Protein AF-D2YCB5-F1 (afdb_monomer)

Organism: NCBI:txid671074

pLDDT: mean 75.87, std 20.27, range [31.95, 98.38]

Solvent-accessible surface area (backbone atoms only — not comparable to full-atom values): 13776 Å² total; per-residue (Å²): 137,90,81,87,81,89,86,81,83,83,81,87,77,88,78,82,92,75,88,86,83,90,83,85,92,83,82,89,80,94,73,91,74,79,74,81,72,77,79,74,71,74,62,48,87,32,38,52,71,46,75,46,74,45,64,80,42,86,44,30,40,35,39,34,40,54,72,40,49,96,65,82,75,35,34,37,30,43,20,42,66,31,87,91,38,73,93,31,39,43,75,69,50,72,45,63,74,54,56,61,52,75,37,80,49,97,45,57,74,67,54,43,80,38,44,32,33,36,42,37,38,45,99,92,49,73,46,65,29,41,75,42,65,50,45,72,71,54,48,59,77,68,60,82,86,88,71,71,83,50,82,67,84,82,15,46,70,66,81,43,73,49,71,44,95,85,71,39,39,40,39,34,29,17,61,37,24,49,42,60,63,79,55,81,45,81,84,69,67,62,55,50,71,41,78,91,41,72,52,38,15,30,35,38,39,30,40,42,47,84,68,66,50,75,44,82,37,44,29,44,46,86,125

Structure (mmCIF, N/CA/C/O backbone):
data_AF-D2YCB5-F1
#
_entry.id   AF-D2YCB5-F1
#
loop_
_atom_site.group_PDB
_atom_site.id
_atom_site.type_symbol
_atom_site.label_atom_id
_atom_site.label_alt_id
_atom_site.label_comp_id
_atom_site.label_asym_id
_atom_site.label_entity_id
_atom_site.label_seq_id
_atom_site.pdbx_PDB_ins_code
_atom_site.Cartn_x
_atom_site.Cartn_y
_atom_site.Cartn_z
_atom_site.occupancy
_atom_site.B_iso_or_equiv
_atom_site.auth_seq_id
_atom_site.auth_comp_id
_atom_site.auth_asym_id
_atom_site.auth_atom_id
_atom_site.pdbx_PDB_model_num
ATOM 1 N N . MET A 1 1 ? -61.197 10.611 -0.307 1.00 41.62 1 MET A N 1
ATOM 2 C CA . MET A 1 1 ? -60.882 10.236 1.088 1.00 41.62 1 MET A CA 1
ATOM 3 C C . MET A 1 1 ? -59.655 11.029 1.501 1.00 41.62 1 MET A C 1
ATOM 5 O O . MET A 1 1 ? -58.574 10.752 1.001 1.00 41.62 1 MET A O 1
ATOM 9 N N . SER A 1 2 ? -59.849 12.093 2.280 1.00 33.88 2 SER A N 1
ATOM 10 C CA . SER A 1 2 ? -58.769 12.950 2.773 1.00 33.88 2 SER A CA 1
ATOM 11 C C . SER A 1 2 ? -58.104 12.305 3.990 1.00 33.88 2 SER A C 1
ATOM 13 O O . SER A 1 2 ? -58.778 11.717 4.835 1.00 33.88 2 SER A O 1
ATOM 15 N N . LYS A 1 3 ? -56.782 12.435 4.098 1.00 48.47 3 LYS A N 1
ATOM 16 C CA . LYS A 1 3 ? -56.070 12.311 5.370 1.00 48.47 3 LYS A CA 1
ATOM 17 C C . LYS A 1 3 ? -55.183 13.536 5.531 1.00 48.47 3 LYS A C 1
ATOM 19 O O . LYS A 1 3 ? -54.327 13.807 4.698 1.00 48.47 3 LYS A O 1
ATOM 24 N N . TRP A 1 4 ? -55.487 14.298 6.573 1.00 40.16 4 TRP A N 1
ATOM 25 C CA . TRP A 1 4 ? -54.697 15.408 7.084 1.00 40.16 4 TRP A CA 1
ATOM 26 C C . TRP A 1 4 ? -53.510 14.859 7.875 1.00 40.16 4 TRP A C 1
ATOM 28 O O . TRP A 1 4 ? -53.645 13.854 8.576 1.00 40.16 4 TRP A O 1
ATOM 38 N N . THR A 1 5 ? -52.367 15.535 7.827 1.00 53.25 5 THR A N 1
ATOM 39 C CA . THR A 1 5 ? -51.326 15.362 8.845 1.00 53.25 5 THR A CA 1
ATOM 40 C C . THR A 1 5 ? -50.715 16.727 9.137 1.00 53.25 5 THR A C 1
ATOM 42 O O . THR A 1 5 ? -50.269 17.423 8.228 1.00 53.25 5 THR A O 1
ATOM 45 N N . LEU A 1 6 ? -50.827 17.130 10.404 1.00 41.47 6 LEU A N 1
ATOM 46 C CA . LEU A 1 6 ? -50.383 18.407 10.955 1.00 41.47 6 LEU A CA 1
ATOM 47 C C . LEU A 1 6 ? -48.859 18.549 10.856 1.00 41.47 6 LEU A C 1
ATOM 49 O O . LEU A 1 6 ? -48.123 17.634 11.216 1.00 41.47 6 LEU A O 1
ATOM 53 N N . LEU A 1 7 ? -48.415 19.739 10.456 1.00 38.56 7 LEU A N 1
ATOM 54 C CA . LEU A 1 7 ? -47.037 20.203 10.569 1.00 38.56 7 LEU A CA 1
ATOM 55 C C . LEU A 1 7 ? -46.924 21.006 11.877 1.00 38.56 7 LEU A C 1
ATOM 57 O O . LEU A 1 7 ? -47.444 22.118 11.963 1.00 38.56 7 LEU A O 1
ATOM 61 N N . THR A 1 8 ? -46.298 20.450 12.914 1.00 44.69 8 THR 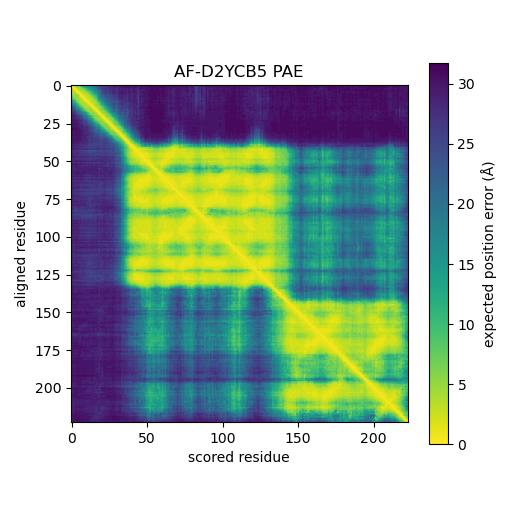A N 1
ATOM 62 C CA . THR A 1 8 ? -45.984 21.192 14.146 1.00 44.69 8 THR A CA 1
ATOM 63 C C . THR A 1 8 ? -44.564 21.739 14.087 1.00 44.69 8 THR A C 1
ATOM 65 O O . THR A 1 8 ? -43.593 20.988 14.028 1.00 44.69 8 THR A O 1
ATOM 68 N N . VAL A 1 9 ? -44.484 23.068 14.102 1.00 39.50 9 VAL A N 1
ATOM 69 C CA . VAL A 1 9 ? -43.284 23.902 14.220 1.00 39.50 9 VAL A CA 1
ATOM 70 C C . VAL A 1 9 ? -42.716 23.768 15.635 1.00 39.50 9 VAL A C 1
ATOM 72 O O . VAL A 1 9 ? -43.430 24.024 16.603 1.00 39.50 9 VAL A O 1
ATOM 75 N N . VAL A 1 10 ? -41.441 23.396 15.767 1.00 42.16 10 VAL A N 1
ATOM 76 C CA . VAL A 1 10 ? -40.732 23.447 17.055 1.00 42.16 10 VAL A CA 1
ATOM 77 C C . VAL A 1 10 ? -40.063 24.812 17.189 1.00 42.16 10 VAL A C 1
ATOM 79 O O . VAL A 1 10 ? -39.212 25.194 16.388 1.00 42.16 10 VAL A O 1
ATOM 82 N N . LEU A 1 11 ? -40.522 25.549 18.200 1.00 35.97 11 LEU A N 1
ATOM 83 C CA . LEU A 1 11 ? -40.041 26.855 18.631 1.00 35.97 11 LEU A CA 1
ATOM 84 C C . LEU A 1 11 ? -38.616 26.750 19.196 1.00 35.97 11 LEU A C 1
ATOM 86 O O . LEU A 1 11 ? -38.340 25.937 20.074 1.00 35.97 11 LEU A O 1
ATOM 90 N N . LEU A 1 12 ? -37.742 27.637 18.727 1.00 36.34 12 LEU A N 1
ATOM 91 C CA . LEU A 1 12 ? -36.403 27.873 19.255 1.00 36.34 12 LEU A CA 1
ATOM 92 C C . LEU A 1 12 ? -36.514 28.746 20.520 1.00 36.34 12 LEU A C 1
ATOM 94 O O . LEU A 1 12 ? -36.732 29.953 20.418 1.00 36.34 12 LEU A O 1
ATOM 98 N N . SER A 1 13 ? -36.397 28.156 21.712 1.00 40.81 13 SER A N 1
ATOM 99 C CA . SER A 1 13 ? -36.350 28.903 22.976 1.00 40.81 13 SER A CA 1
ATOM 100 C C . SER A 1 13 ? -34.908 29.063 23.462 1.00 40.81 13 SER A C 1
ATOM 102 O O . SER A 1 13 ? -34.302 28.111 23.954 1.00 40.81 13 SER A O 1
ATOM 104 N N . LEU A 1 14 ? -34.380 30.287 23.347 1.00 40.78 14 LEU A N 1
ATOM 105 C CA . LEU A 1 14 ? -33.222 30.752 24.110 1.00 40.78 14 LEU A CA 1
ATOM 106 C C . LEU A 1 14 ? -33.579 30.782 25.604 1.00 40.78 14 LEU A C 1
ATOM 108 O O . LEU A 1 14 ? -34.516 31.479 25.990 1.00 40.78 14 LEU A O 1
ATOM 112 N N . LEU A 1 15 ? -32.802 30.096 26.443 1.00 38.84 15 LEU A N 1
ATOM 113 C CA . LEU A 1 15 ? -32.796 30.328 27.888 1.00 38.84 15 LEU A CA 1
ATOM 114 C C . LEU A 1 15 ? -31.578 31.168 28.268 1.00 38.84 15 LEU A C 1
ATOM 116 O O . LEU A 1 15 ? -30.433 30.801 28.005 1.00 38.84 15 LEU A O 1
ATOM 120 N N . GLN A 1 16 ? -31.868 32.319 28.872 1.00 36.22 16 GLN A N 1
ATOM 121 C CA . GLN A 1 16 ? -30.899 33.174 29.538 1.00 36.22 16 GLN A CA 1
ATOM 122 C C . GLN A 1 16 ? -30.422 32.548 30.850 1.00 36.22 16 GLN A C 1
ATOM 124 O O . GLN A 1 16 ? -31.195 31.945 31.593 1.00 36.22 16 GLN A O 1
ATOM 129 N N . ILE A 1 17 ? -29.141 32.766 31.138 1.00 42.38 17 ILE A N 1
ATOM 130 C CA . ILE A 1 17 ? -28.494 32.505 32.421 1.00 42.38 17 ILE A CA 1
ATOM 131 C C . ILE A 1 17 ? -28.879 33.634 33.384 1.00 42.38 17 ILE A C 1
ATOM 133 O O . ILE A 1 17 ? -28.570 34.796 33.129 1.00 42.38 17 ILE A O 1
ATOM 137 N N . GLY A 1 18 ? -29.514 33.282 34.501 1.00 33.28 18 GLY A N 1
ATOM 138 C CA . GLY A 1 18 ? -29.695 34.153 35.659 1.00 33.28 18 GLY A CA 1
ATOM 139 C C . GLY A 1 18 ? -29.399 33.386 36.948 1.00 33.28 18 GLY A C 1
ATOM 140 O O . GLY A 1 18 ? -30.192 32.545 37.357 1.00 33.28 18 GLY A O 1
ATOM 141 N N . CYS A 1 19 ? -28.258 33.670 37.586 1.00 33.72 19 CYS A N 1
ATOM 142 C CA . CYS A 1 19 ? -28.056 33.453 39.027 1.00 33.72 19 CYS A CA 1
ATOM 143 C C . CYS A 1 19 ? -28.929 34.484 39.772 1.00 33.72 19 CYS A C 1
ATOM 145 O O . CYS A 1 19 ? -29.046 35.609 39.302 1.00 33.72 19 CYS A O 1
ATOM 147 N N . GLY A 1 20 ? -29.587 34.251 40.904 1.00 32.62 20 GLY A N 1
ATOM 148 C CA . GLY A 1 20 ? -29.366 33.321 42.003 1.00 32.62 20 GLY A CA 1
ATOM 149 C C . GLY A 1 20 ? -29.475 34.157 43.287 1.00 32.62 20 GLY A C 1
ATOM 150 O O . GLY A 1 20 ? -28.593 34.966 43.550 1.00 32.62 20 GLY A O 1
ATOM 151 N N . GLN A 1 21 ? -30.557 34.003 44.057 1.00 34.59 21 GLN A N 1
ATOM 152 C CA . GLN A 1 21 ? -30.728 34.610 45.384 1.00 34.59 21 GLN A CA 1
ATOM 153 C C . GLN A 1 21 ? -31.315 33.533 46.305 1.00 34.59 21 GLN A C 1
ATOM 155 O O . GLN A 1 21 ? -32.429 33.064 46.080 1.00 34.59 21 GLN A O 1
ATOM 160 N N . GLY A 1 22 ? -30.515 33.093 47.277 1.00 35.41 22 GLY A N 1
ATOM 161 C CA . GLY A 1 22 ? -30.875 32.062 48.249 1.00 35.41 22 GLY A CA 1
ATOM 162 C C . GLY A 1 22 ? -31.709 32.591 49.417 1.00 35.41 22 GLY A C 1
ATOM 163 O O . GLY A 1 22 ? -31.660 33.779 49.736 1.00 35.41 22 GLY A O 1
ATOM 164 N N . GLY A 1 23 ? -32.433 31.671 50.056 1.00 31.95 23 GLY A N 1
ATOM 165 C CA . GLY A 1 23 ? -33.149 31.879 51.314 1.00 31.95 23 GLY A CA 1
ATOM 166 C C . GLY A 1 23 ? -33.860 30.606 51.797 1.00 31.95 23 GLY A C 1
ATOM 167 O O . GLY A 1 23 ? -34.813 30.166 51.166 1.00 31.95 23 GLY A O 1
ATOM 168 N N . ASP A 1 24 ? -33.340 30.063 52.901 1.00 34.19 24 ASP A N 1
ATOM 169 C CA . ASP A 1 24 ? -33.983 29.391 54.046 1.00 34.19 24 ASP A CA 1
ATOM 170 C C . ASP A 1 24 ? -34.783 28.068 53.918 1.00 34.19 24 ASP A C 1
ATOM 172 O O . ASP A 1 24 ? -35.942 28.010 53.525 1.00 34.19 24 ASP A O 1
ATOM 176 N N . GLU A 1 25 ? -34.116 26.997 54.379 1.00 36.28 25 GLU A N 1
ATOM 177 C CA . GLU A 1 25 ? -34.450 26.148 55.547 1.00 36.28 25 GLU A CA 1
ATOM 178 C C . GLU A 1 25 ? -35.899 25.631 55.756 1.00 36.28 25 GLU A C 1
ATOM 180 O O . GLU A 1 25 ? -36.768 26.363 56.221 1.00 36.28 25 GLU A O 1
ATOM 185 N N . LYS A 1 26 ? -36.118 24.306 55.596 1.00 34.31 26 LYS A N 1
ATOM 186 C CA . LYS A 1 26 ? -36.391 23.348 56.705 1.00 34.31 26 LYS A CA 1
ATOM 187 C C . LYS A 1 26 ? -36.854 21.940 56.259 1.00 34.31 26 LYS A C 1
ATOM 189 O O . LYS A 1 26 ? -37.733 21.792 55.424 1.00 34.31 26 LYS A O 1
ATOM 194 N N . THR A 1 27 ? -36.290 20.952 56.970 1.00 32.34 27 THR A N 1
ATOM 195 C CA . THR A 1 27 ? -36.827 19.641 57.426 1.00 32.34 27 THR A CA 1
ATOM 196 C C . THR A 1 27 ? -37.379 18.597 56.443 1.00 32.34 27 THR A C 1
ATOM 198 O O . THR A 1 27 ? -38.455 18.776 55.896 1.00 32.34 27 THR A O 1
ATOM 201 N N . GLY A 1 28 ? -36.698 17.437 56.440 1.00 39.00 28 GLY A N 1
ATOM 202 C CA . GLY A 1 28 ? -37.272 16.095 56.652 1.00 39.00 28 GLY A CA 1
ATOM 203 C C . GLY A 1 28 ? -38.149 15.506 55.548 1.00 39.00 28 GLY A C 1
ATOM 204 O O . GLY A 1 28 ? -39.297 15.892 55.411 1.00 39.00 28 GLY A O 1
ATOM 205 N N . ASP A 1 29 ? -37.637 14.518 54.812 1.00 36.25 29 ASP A N 1
ATOM 206 C CA . ASP A 1 29 ? -37.972 13.105 55.049 1.00 36.25 29 ASP A CA 1
ATOM 207 C C . ASP A 1 29 ? -37.239 12.192 54.052 1.00 36.25 29 ASP A C 1
ATOM 209 O O . ASP A 1 29 ? -36.995 12.538 52.897 1.00 36.25 29 ASP A O 1
ATOM 213 N N . ASN A 1 30 ? -36.827 11.027 54.552 1.00 45.19 30 ASN A N 1
ATOM 214 C CA . ASN A 1 30 ? -36.211 9.952 53.783 1.00 45.19 30 ASN A CA 1
ATOM 215 C C . ASN A 1 30 ? -37.233 9.351 52.818 1.00 45.19 30 ASN A C 1
ATOM 217 O O . ASN A 1 30 ? -38.133 8.647 53.273 1.00 45.19 30 ASN A O 1
ATOM 221 N N . GLU A 1 31 ? -37.003 9.468 51.513 1.00 41.81 31 GLU A N 1
ATOM 222 C CA . GLU A 1 31 ? -37.493 8.473 50.564 1.00 41.81 31 GLU A CA 1
ATOM 223 C C . GLU A 1 31 ? -36.390 8.036 49.601 1.00 41.81 31 GLU A C 1
ATOM 225 O O . GLU A 1 31 ? -35.596 8.808 49.065 1.00 41.81 31 GLU A O 1
ATOM 230 N N . ASN A 1 32 ? -36.331 6.719 49.478 1.00 48.66 32 ASN A N 1
ATOM 231 C CA . ASN A 1 32 ? -35.297 5.907 48.880 1.00 48.66 32 ASN A CA 1
ATOM 232 C C . ASN A 1 32 ? -35.366 6.030 47.346 1.00 48.66 32 ASN A C 1
ATOM 234 O O . ASN A 1 32 ? -36.053 5.256 46.681 1.00 48.66 32 ASN A O 1
ATOM 238 N N . GLY A 1 33 ? -34.689 7.031 46.783 1.00 41.22 33 GLY A N 1
ATOM 239 C CA . GLY A 1 33 ? -34.534 7.198 45.340 1.00 41.22 33 GLY A CA 1
ATOM 240 C C . GLY A 1 33 ? -33.380 6.347 44.826 1.00 41.22 33 GLY A C 1
ATOM 241 O O . GLY A 1 33 ? -32.229 6.760 44.898 1.00 41.22 33 GLY A O 1
ATOM 242 N N . ASN A 1 34 ? -33.702 5.153 44.333 1.00 46.47 34 ASN A N 1
ATOM 243 C CA . ASN A 1 34 ? -32.804 4.313 43.547 1.00 46.47 34 ASN A CA 1
ATOM 244 C C . ASN A 1 34 ? -32.275 5.144 42.367 1.00 46.47 34 ASN A C 1
ATOM 246 O O . ASN A 1 34 ? -33.030 5.439 41.439 1.00 46.47 34 ASN A O 1
ATOM 250 N N . ASP A 1 35 ? -31.013 5.567 42.452 1.00 49.69 35 ASP A N 1
ATOM 251 C CA . ASP A 1 35 ? -30.316 6.282 41.389 1.00 49.69 35 ASP A CA 1
ATOM 252 C C . ASP A 1 35 ? -30.369 5.410 40.135 1.00 49.69 35 ASP A C 1
ATOM 254 O O . ASP A 1 35 ? -29.839 4.295 40.099 1.00 49.69 35 ASP A O 1
ATOM 258 N N . GLY A 1 36 ? -31.108 5.885 39.133 1.00 47.38 36 GLY A N 1
ATOM 259 C CA . GLY A 1 36 ? -31.130 5.310 37.802 1.00 47.38 36 GLY A CA 1
ATOM 260 C C . GLY A 1 36 ? -29.754 5.509 37.197 1.00 47.38 36 GLY A C 1
ATOM 261 O O . GLY A 1 36 ? -29.548 6.455 36.441 1.00 47.38 36 GLY A O 1
ATOM 262 N N . GLY A 1 37 ? -28.821 4.631 37.569 1.00 41.09 37 GLY A N 1
ATOM 263 C CA . GLY A 1 37 ? -27.453 4.649 37.091 1.00 41.09 37 GLY A CA 1
ATOM 264 C C . GLY A 1 37 ? -27.471 4.686 35.574 1.00 41.09 37 GLY A C 1
ATOM 265 O O . GLY A 1 37 ? -27.915 3.733 34.929 1.00 41.09 37 GLY A O 1
ATOM 266 N N . MET A 1 38 ? -27.020 5.805 35.007 1.00 49.78 38 MET A N 1
ATOM 267 C CA . MET A 1 38 ? -26.700 5.867 33.592 1.00 49.78 38 MET A CA 1
ATOM 268 C C . MET A 1 38 ? -25.711 4.741 33.316 1.00 49.78 38 MET A C 1
ATOM 270 O O . MET A 1 38 ? -24.593 4.744 33.828 1.00 49.78 38 MET A O 1
ATOM 274 N N . ILE A 1 39 ? -26.151 3.748 32.548 1.00 67.94 39 ILE A N 1
ATOM 275 C CA . ILE A 1 39 ? -25.268 2.704 32.051 1.00 67.94 39 ILE A CA 1
ATOM 276 C C . ILE A 1 39 ? -24.316 3.423 31.097 1.00 67.94 39 ILE A C 1
ATOM 278 O O . ILE A 1 39 ? -24.730 3.856 30.023 1.00 67.94 39 ILE A O 1
ATOM 282 N N . SER A 1 40 ? -23.075 3.643 31.532 1.00 72.00 40 SER A N 1
ATOM 283 C CA . SER A 1 40 ? -22.042 4.202 30.664 1.00 72.00 40 SER A CA 1
ATOM 284 C C . SER A 1 40 ? -21.888 3.305 29.436 1.00 72.00 40 SER A C 1
ATOM 286 O O . SER A 1 40 ? -21.875 2.081 29.606 1.00 72.00 40 SER A O 1
ATOM 288 N N . PRO A 1 41 ? -21.761 3.880 28.228 1.00 80.62 41 PRO A N 1
ATOM 289 C CA . PRO A 1 41 ? -21.567 3.083 27.028 1.00 80.62 41 PRO A CA 1
ATOM 290 C C . PRO A 1 41 ? -20.286 2.255 27.167 1.00 80.62 41 PRO A C 1
ATOM 292 O O . PRO A 1 41 ? -19.272 2.718 27.703 1.00 80.62 41 PRO A O 1
ATOM 295 N N . VAL A 1 42 ? -20.356 1.001 26.729 1.00 90.50 42 VAL A N 1
ATOM 296 C CA . VAL A 1 42 ? -19.224 0.072 26.733 1.00 90.50 42 VAL A CA 1
ATOM 297 C C . VAL A 1 42 ? -18.191 0.501 25.695 1.00 90.50 42 VAL A C 1
ATOM 299 O O . VAL A 1 42 ? -16.988 0.346 25.926 1.00 90.50 42 VAL A O 1
ATOM 302 N N . LEU A 1 43 ? -18.647 1.040 24.564 1.00 95.69 43 LEU A N 1
ATOM 303 C CA . LEU A 1 43 ? -17.799 1.613 23.526 1.00 95.69 43 LEU A CA 1
ATOM 304 C C . LEU A 1 43 ? -17.635 3.129 23.697 1.00 95.69 43 LEU A C 1
ATOM 306 O O . LEU A 1 43 ? -18.529 3.848 24.133 1.00 95.69 43 LEU A O 1
ATOM 310 N N . THR A 1 44 ? -16.455 3.616 23.337 1.00 95.62 44 THR A N 1
ATOM 311 C CA . THR A 1 44 ? -16.052 5.021 23.403 1.00 95.62 44 THR A CA 1
ATOM 312 C C . THR A 1 44 ? -15.336 5.413 22.119 1.00 95.62 44 THR A C 1
ATOM 314 O O . THR A 1 44 ? -14.772 4.562 21.426 1.00 95.62 44 THR A O 1
ATOM 317 N N . SER A 1 45 ? -15.345 6.712 21.813 1.00 96.56 45 SER A N 1
ATOM 318 C CA . SER A 1 45 ? -14.710 7.259 20.615 1.00 96.56 45 SER A CA 1
ATOM 319 C C . SER A 1 45 ? -13.240 6.852 20.519 1.00 96.56 45 SER A C 1
ATOM 321 O O . SER A 1 45 ? -12.489 6.960 21.493 1.00 96.56 45 SER A O 1
ATOM 323 N N . PHE A 1 46 ? -12.809 6.466 19.326 1.00 97.81 46 PHE A N 1
ATOM 324 C CA . PHE A 1 46 ? -11.455 6.000 19.057 1.00 97.81 46 PHE A CA 1
ATOM 325 C C . PHE A 1 46 ? -11.027 6.388 17.641 1.00 97.81 46 PHE A C 1
ATOM 327 O O . PHE A 1 46 ? -11.826 6.872 16.842 1.00 97.81 46 PHE A O 1
ATOM 334 N N . ASN A 1 47 ? -9.748 6.205 17.322 1.00 96.75 47 ASN A N 1
ATOM 335 C CA . ASN A 1 47 ? -9.181 6.680 16.067 1.00 96.75 47 ASN A CA 1
ATOM 336 C C . ASN A 1 47 ? -8.507 5.554 15.292 1.00 96.75 47 ASN A C 1
ATOM 338 O O . ASN A 1 47 ? -7.765 4.748 15.861 1.00 96.75 47 ASN A O 1
ATOM 342 N N . LEU A 1 48 ? -8.709 5.564 13.976 1.00 95.50 48 LEU A N 1
ATOM 343 C CA . LEU A 1 48 ? -7.839 4.873 13.034 1.00 95.50 48 LEU A CA 1
ATOM 344 C C . LEU A 1 48 ? -6.516 5.645 13.001 1.00 95.50 48 LEU A C 1
ATOM 346 O O . LEU A 1 48 ? -6.449 6.760 12.492 1.00 95.50 48 LEU A O 1
ATOM 350 N N . SER A 1 49 ? -5.481 5.077 13.617 1.00 91.56 49 SER A N 1
ATOM 351 C CA . SER A 1 49 ? -4.228 5.778 13.909 1.00 91.56 49 SER A CA 1
ATOM 352 C C . SER A 1 49 ? -3.190 5.654 12.800 1.00 91.56 49 SER A C 1
ATOM 354 O O . SER A 1 49 ? -2.266 6.462 12.739 1.00 91.56 49 SER A O 1
ATOM 356 N N . GLY A 1 50 ? -3.321 4.661 11.919 1.00 87.88 50 GLY A N 1
ATOM 357 C CA . GLY A 1 50 ? -2.401 4.510 10.805 1.00 87.88 50 GLY A CA 1
ATOM 358 C C . GLY A 1 50 ? -2.738 3.356 9.880 1.00 87.88 50 GLY A C 1
ATOM 359 O O . GLY A 1 50 ? -3.408 2.389 10.248 1.00 87.88 50 GLY A O 1
ATOM 360 N N . VAL A 1 51 ? -2.226 3.470 8.659 1.00 87.25 51 VAL A N 1
ATOM 361 C CA . VAL A 1 51 ? -2.254 2.409 7.659 1.00 87.25 51 VAL A CA 1
ATOM 362 C C . VAL A 1 51 ? -0.889 2.348 7.003 1.00 87.25 51 VAL A C 1
ATOM 364 O O . VAL A 1 51 ? -0.332 3.359 6.585 1.00 87.25 51 VAL A O 1
ATOM 367 N N . SER A 1 52 ? -0.332 1.148 6.933 1.00 81.62 52 SER A N 1
ATOM 368 C CA . SER A 1 52 ? 0.991 0.903 6.372 1.00 81.62 52 SER A CA 1
ATOM 369 C C . SER A 1 52 ? 0.959 -0.294 5.437 1.00 81.62 52 SER A C 1
ATOM 371 O O . SER A 1 52 ? 0.159 -1.216 5.596 1.00 81.62 52 SER A O 1
ATOM 373 N N . ARG A 1 53 ? 1.835 -0.300 4.435 1.00 78.38 53 ARG A N 1
ATOM 374 C CA . ARG A 1 53 ? 1.995 -1.455 3.554 1.00 78.38 53 ARG A CA 1
ATOM 375 C C . ARG A 1 53 ? 2.927 -2.476 4.198 1.00 78.38 53 ARG A C 1
ATOM 377 O O . ARG A 1 53 ? 4.011 -2.123 4.656 1.00 78.38 53 ARG A O 1
ATOM 384 N N . LEU A 1 54 ? 2.569 -3.755 4.110 1.00 71.94 54 LEU A N 1
ATOM 385 C CA . LEU A 1 54 ? 3.511 -4.827 4.412 1.00 71.94 54 LEU A CA 1
ATOM 386 C C . LEU A 1 54 ? 4.398 -5.094 3.189 1.00 71.94 54 LEU A C 1
ATOM 388 O O . LEU A 1 54 ? 3.918 -5.362 2.086 1.00 71.94 54 LEU A O 1
ATOM 392 N N . VAL A 1 55 ? 5.710 -4.965 3.367 1.00 64.44 55 VAL A N 1
ATOM 393 C CA . VAL A 1 55 ? 6.664 -4.979 2.250 1.00 64.44 55 VAL A CA 1
ATOM 394 C C . VAL A 1 55 ? 6.822 -6.381 1.654 1.00 64.44 55 VAL A C 1
ATOM 396 O O . VAL A 1 55 ? 6.847 -6.508 0.427 1.00 64.44 55 VAL A O 1
ATOM 399 N N . ASP A 1 56 ? 6.820 -7.404 2.512 1.00 63.22 56 ASP A N 1
ATOM 400 C CA . ASP A 1 56 ? 7.065 -8.807 2.155 1.00 63.22 56 ASP A CA 1
ATOM 401 C C . ASP A 1 56 ? 5.830 -9.533 1.593 1.00 63.22 56 ASP A C 1
ATOM 403 O O . ASP A 1 56 ? 5.954 -10.604 1.000 1.00 63.22 56 ASP A O 1
ATOM 407 N N . ILE A 1 57 ? 4.632 -8.954 1.742 1.00 66.62 57 ILE A N 1
ATOM 408 C CA . ILE A 1 57 ? 3.387 -9.515 1.206 1.00 66.62 57 ILE A CA 1
ATOM 409 C C . ILE A 1 57 ? 2.799 -8.531 0.198 1.00 66.62 57 ILE A C 1
ATOM 411 O O . ILE A 1 57 ? 2.385 -7.415 0.523 1.00 66.62 57 ILE A O 1
ATOM 415 N N . ALA A 1 58 ? 2.766 -8.938 -1.070 1.00 69.94 58 ALA A N 1
ATOM 416 C CA . ALA A 1 58 ? 2.113 -8.150 -2.104 1.00 69.94 58 ALA A CA 1
ATOM 417 C C . ALA A 1 58 ? 0.637 -7.932 -1.736 1.00 69.94 58 ALA A C 1
ATOM 419 O O . ALA A 1 58 ? -0.051 -8.858 -1.319 1.00 69.94 58 ALA A O 1
ATOM 420 N N . LYS A 1 59 ? 0.152 -6.703 -1.930 1.00 79.31 59 LYS A N 1
ATOM 421 C CA . LYS A 1 59 ? -1.246 -6.323 -1.681 1.00 79.31 59 LYS A CA 1
ATOM 422 C C . LYS A 1 59 ? -1.732 -6.436 -0.231 1.00 79.31 59 LYS A C 1
ATOM 424 O O . LYS A 1 59 ? -2.934 -6.484 -0.007 1.00 79.31 59 LYS A O 1
ATOM 429 N N . ALA A 1 60 ? -0.827 -6.428 0.741 1.00 84.44 60 ALA A N 1
ATOM 430 C CA . ALA A 1 60 ? -1.185 -6.395 2.153 1.00 84.44 60 ALA A CA 1
ATOM 431 C C . ALA A 1 60 ? -1.101 -4.972 2.726 1.00 84.44 60 ALA A C 1
ATOM 433 O O . ALA A 1 60 ? -0.070 -4.301 2.602 1.00 84.44 60 ALA A O 1
ATOM 434 N N . LEU A 1 61 ? -2.180 -4.541 3.377 1.00 87.38 61 LEU A N 1
ATOM 435 C CA . LEU A 1 61 ? -2.252 -3.303 4.150 1.00 87.38 61 LEU A CA 1
ATOM 436 C C . LEU A 1 61 ? -2.504 -3.642 5.616 1.00 87.38 61 LEU A C 1
ATOM 438 O O . LEU A 1 61 ? -3.407 -4.415 5.926 1.00 87.38 61 LEU A O 1
ATOM 442 N N . THR A 1 62 ? -1.712 -3.056 6.503 1.00 91.12 62 THR A N 1
ATOM 443 C CA . THR A 1 62 ? -1.851 -3.166 7.953 1.00 91.12 62 THR A CA 1
ATOM 444 C C . THR A 1 62 ? -2.482 -1.895 8.486 1.00 91.12 62 THR A C 1
ATOM 446 O O . THR A 1 62 ? -1.916 -0.813 8.336 1.00 91.12 62 THR A O 1
ATOM 449 N N . PHE A 1 63 ? -3.633 -2.051 9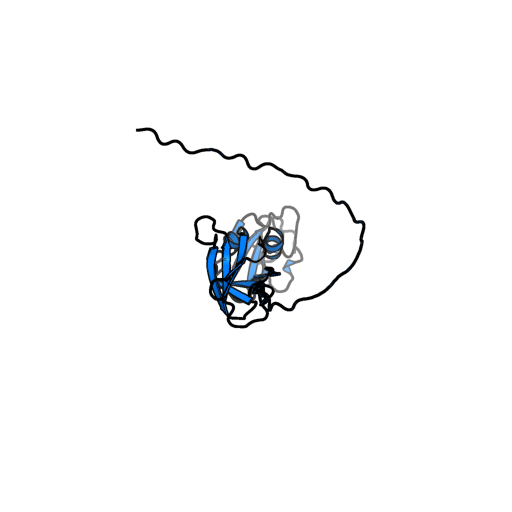.124 1.00 93.75 63 PHE A N 1
ATOM 450 C CA . PHE A 1 63 ? -4.391 -0.997 9.785 1.00 93.75 63 PHE A CA 1
ATOM 451 C C . PHE A 1 63 ? -4.109 -1.056 11.284 1.00 93.75 63 PHE A C 1
ATOM 453 O O . PHE A 1 63 ? -4.055 -2.151 11.840 1.00 93.75 63 PHE A O 1
ATOM 460 N N . THR A 1 64 ? -3.946 0.094 11.933 1.00 95.69 64 THR A N 1
ATOM 461 C CA . THR A 1 64 ? -3.760 0.213 13.388 1.00 95.69 64 THR A CA 1
ATOM 462 C C . THR A 1 64 ? -4.708 1.256 13.960 1.00 95.69 64 THR A C 1
ATOM 464 O O . THR A 1 64 ? -4.931 2.283 13.326 1.00 95.69 64 THR A O 1
ATOM 467 N N . TRP A 1 65 ? -5.248 1.033 15.156 1.00 97.94 65 TRP A N 1
ATOM 468 C CA . TRP A 1 65 ? -6.203 1.952 15.789 1.00 97.94 65 TRP A CA 1
ATOM 469 C C . TRP A 1 65 ? -6.025 2.029 17.308 1.00 97.94 65 TRP A C 1
ATOM 471 O O . TRP A 1 65 ? -5.308 1.229 17.908 1.00 97.94 65 TRP A O 1
ATOM 481 N N . THR A 1 66 ? -6.649 3.021 17.946 1.00 97.94 66 THR A N 1
ATOM 482 C CA . THR A 1 66 ? -6.729 3.109 19.415 1.00 97.94 66 THR A CA 1
ATOM 483 C C . THR A 1 66 ? -7.883 2.257 19.944 1.00 97.94 66 THR A C 1
ATOM 485 O O . THR A 1 66 ? -8.838 2.001 19.220 1.00 97.94 66 THR A O 1
ATOM 488 N N . SER A 1 67 ? -7.825 1.813 21.202 1.00 97.19 67 SER A N 1
ATOM 489 C CA . SER A 1 67 ? -8.919 1.009 21.768 1.00 97.19 67 SER A CA 1
ATOM 490 C C . SER A 1 67 ? -10.222 1.808 21.853 1.00 97.19 67 SER A C 1
ATOM 492 O O . SER A 1 67 ? -10.196 2.964 22.268 1.00 97.19 67 SER A O 1
ATOM 494 N N . ALA A 1 68 ? -11.344 1.174 21.502 1.00 96.94 68 ALA A N 1
ATOM 495 C CA . ALA A 1 68 ? -12.694 1.709 21.694 1.00 96.94 68 ALA A CA 1
ATOM 496 C C . ALA A 1 68 ? -13.260 1.387 23.085 1.00 96.94 68 ALA A C 1
ATOM 498 O O . ALA A 1 68 ? -14.309 1.900 23.459 1.00 96.94 68 ALA A O 1
ATOM 499 N N . SER A 1 69 ? -12.607 0.517 23.860 1.00 95.50 69 SER A N 1
ATOM 500 C CA . SER A 1 69 ? -13.082 0.132 25.190 1.00 95.50 69 SER A CA 1
ATOM 501 C C . SER A 1 69 ? -11.958 -0.348 26.106 1.00 95.50 69 SER A C 1
ATOM 503 O O . SER A 1 69 ? -10.873 -0.717 25.654 1.00 95.50 69 SER A O 1
ATOM 505 N N . ASN A 1 70 ? -12.251 -0.392 27.404 1.00 92.75 70 ASN A N 1
ATOM 506 C CA . ASN A 1 70 ? -11.405 -1.007 28.427 1.00 92.75 70 ASN A CA 1
ATOM 507 C C . ASN A 1 70 ? -11.849 -2.437 28.784 1.00 92.75 70 ASN A C 1
ATOM 509 O O . ASN A 1 70 ? -11.236 -3.064 29.648 1.00 92.75 70 ASN A O 1
ATOM 513 N N . VAL A 1 71 ? -12.911 -2.954 28.152 1.00 93.44 71 VAL A N 1
ATOM 514 C CA . VAL A 1 71 ? -13.363 -4.343 28.327 1.00 93.44 71 VAL A CA 1
ATOM 515 C C . VAL A 1 71 ? -12.889 -5.233 27.181 1.00 93.44 71 VAL A C 1
ATOM 517 O O . VAL A 1 71 ? -12.576 -4.759 26.092 1.00 93.44 71 VAL A O 1
ATOM 520 N N . THR A 1 72 ? -12.871 -6.541 27.425 1.00 94.81 72 THR A N 1
ATOM 521 C CA . THR A 1 72 ? -12.535 -7.554 26.419 1.00 94.81 72 THR A CA 1
ATOM 522 C C . THR A 1 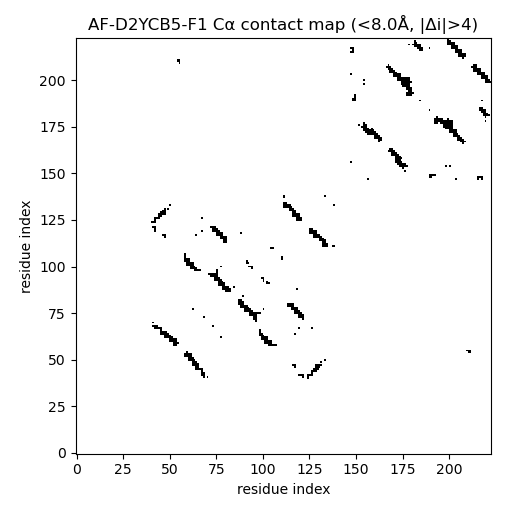72 ? -13.761 -8.011 25.625 1.00 94.81 72 THR A C 1
ATOM 524 O O . THR A 1 72 ? -14.922 -7.763 25.976 1.00 94.81 72 THR A O 1
ATOM 527 N N . GLY A 1 73 ? -13.516 -8.728 24.536 1.00 95.31 73 GLY A N 1
ATOM 528 C CA . GLY A 1 73 ? -14.496 -9.219 23.583 1.00 95.31 73 GLY A CA 1
ATOM 529 C C . GLY A 1 73 ? -15.040 -8.140 22.650 1.00 95.31 73 GLY A C 1
ATOM 530 O O . GLY A 1 73 ? -16.168 -8.303 22.183 1.00 95.31 73 GLY A O 1
ATOM 531 N N . VAL A 1 74 ? -14.301 -7.052 22.413 1.00 97.50 74 VAL A N 1
ATOM 532 C CA . VAL A 1 74 ? -14.661 -6.050 21.401 1.00 97.50 74 VAL A CA 1
ATOM 533 C C . VAL A 1 74 ? -14.186 -6.551 20.046 1.00 97.50 74 VAL A C 1
ATOM 535 O O . VAL A 1 74 ? -13.006 -6.855 19.852 1.00 97.50 74 VAL A O 1
ATOM 538 N N . ARG A 1 75 ? -15.116 -6.657 19.096 1.00 98.19 75 ARG A N 1
ATOM 539 C CA . ARG A 1 75 ? -14.789 -6.979 17.709 1.00 98.19 75 ARG A CA 1
ATOM 540 C C . ARG A 1 75 ? -14.483 -5.687 16.971 1.00 98.19 75 ARG A C 1
ATOM 542 O O . ARG A 1 75 ? -15.302 -4.781 16.981 1.00 98.19 75 ARG A O 1
ATOM 549 N N . TYR A 1 76 ? -13.351 -5.642 16.287 1.00 98.38 76 TYR A N 1
ATOM 550 C CA . TYR A 1 76 ? -12.976 -4.553 15.394 1.00 98.38 76 TYR A CA 1
ATOM 551 C C . TYR A 1 76 ? -13.005 -5.053 13.956 1.00 98.38 76 TYR A C 1
ATOM 553 O O . TYR A 1 76 ? -12.427 -6.099 13.656 1.00 98.38 76 TYR A O 1
ATOM 561 N N . THR A 1 77 ? -13.666 -4.316 13.071 1.00 98.31 77 THR A N 1
ATOM 562 C CA . THR A 1 77 ? -13.777 -4.621 11.642 1.00 98.31 77 THR A CA 1
ATOM 563 C C . THR A 1 77 ? -13.147 -3.499 10.834 1.00 98.31 77 THR A C 1
ATOM 565 O O . THR A 1 77 ? -13.505 -2.3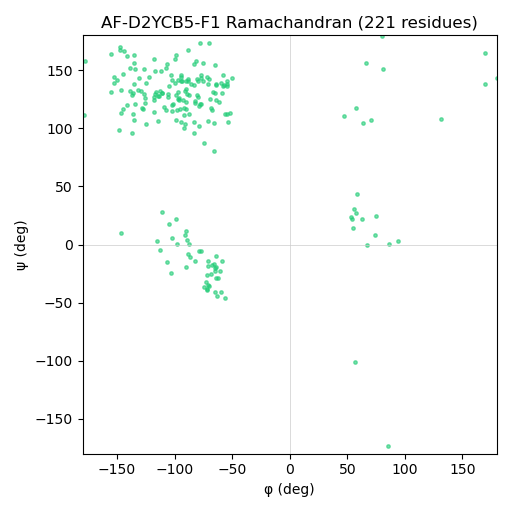38 11.007 1.00 98.31 77 THR A O 1
ATOM 568 N N . VAL A 1 78 ? -12.222 -3.837 9.936 1.00 97.62 78 VAL A N 1
ATOM 569 C CA . VAL A 1 78 ? -11.670 -2.881 8.969 1.00 97.62 78 VAL A CA 1
ATOM 570 C C . VAL A 1 78 ? -12.692 -2.691 7.851 1.00 97.62 78 VAL A C 1
ATOM 572 O O . VAL A 1 78 ? -13.055 -3.658 7.172 1.00 97.62 78 VAL A O 1
ATOM 575 N N . CYS A 1 79 ? -13.137 -1.454 7.652 1.00 96.56 79 CYS A N 1
ATOM 576 C CA . CYS A 1 79 ? -14.146 -1.082 6.670 1.00 96.56 79 CYS A CA 1
ATOM 577 C C . CYS A 1 79 ? -13.541 -0.191 5.581 1.00 96.56 79 CYS A C 1
ATOM 579 O O . CYS A 1 79 ? -12.937 0.838 5.876 1.00 96.56 79 CYS A O 1
ATOM 581 N N . GLU A 1 80 ? -13.745 -0.564 4.317 1.00 94.06 80 GLU A N 1
ATOM 582 C CA . GLU A 1 80 ? -13.682 0.379 3.193 1.00 94.06 80 GLU A CA 1
ATOM 583 C C . GLU A 1 80 ? -15.016 1.141 3.157 1.00 94.06 80 GLU A C 1
ATOM 585 O O . GLU A 1 80 ? -16.082 0.510 3.158 1.00 94.06 80 GLU A O 1
ATOM 590 N N . LEU A 1 81 ? -14.974 2.477 3.145 1.00 92.31 81 LEU A N 1
ATOM 591 C CA . LEU A 1 81 ? -16.177 3.308 3.156 1.00 92.31 81 LEU A CA 1
ATOM 592 C C . LEU A 1 81 ? -17.029 3.031 1.912 1.00 92.31 81 LEU A C 1
ATOM 594 O O . LEU A 1 81 ? -16.587 3.164 0.768 1.00 92.31 81 LEU A O 1
ATOM 598 N N . ASN A 1 82 ? -18.276 2.633 2.140 1.00 90.19 82 ASN A N 1
ATOM 599 C CA . ASN A 1 82 ? -19.240 2.318 1.099 1.00 90.19 82 ASN A CA 1
ATOM 600 C C . ASN A 1 82 ? -20.657 2.663 1.558 1.00 90.19 82 ASN A C 1
ATOM 602 O O . ASN A 1 82 ? -21.319 1.862 2.213 1.00 90.19 82 ASN A O 1
ATOM 606 N N . THR A 1 83 ? -21.150 3.826 1.138 1.00 86.56 83 THR A N 1
ATOM 607 C CA . THR A 1 83 ? -22.474 4.355 1.506 1.00 86.56 83 THR A CA 1
ATOM 608 C C . THR A 1 83 ? -23.661 3.525 1.005 1.00 86.56 83 THR A C 1
ATOM 610 O O . THR A 1 83 ? -24.796 3.757 1.409 1.00 86.56 83 THR A O 1
ATOM 613 N N . GLY A 1 84 ? -23.426 2.541 0.132 1.00 86.38 84 GLY A N 1
ATOM 614 C CA . GLY A 1 84 ? -24.439 1.591 -0.331 1.00 86.38 84 GLY A CA 1
ATOM 615 C C . GLY A 1 84 ? -24.561 0.329 0.530 1.00 86.38 84 GLY A C 1
ATOM 616 O O . GLY A 1 84 ? -25.283 -0.594 0.146 1.00 86.38 84 GLY A O 1
ATOM 617 N N . LYS A 1 85 ? -23.827 0.235 1.644 1.00 85.81 85 LYS A N 1
ATOM 618 C CA . LYS A 1 85 ? -23.832 -0.909 2.567 1.00 85.81 85 LYS A CA 1
ATOM 619 C C . LYS A 1 85 ? -24.318 -0.503 3.953 1.00 85.81 85 LYS A C 1
ATOM 621 O O . LYS A 1 85 ? -24.296 0.668 4.318 1.00 85.81 85 LYS A O 1
ATOM 626 N N . GLU A 1 86 ? -24.752 -1.500 4.720 1.00 83.50 86 GLU A N 1
ATOM 627 C CA . GLU A 1 86 ? -25.081 -1.316 6.132 1.00 83.50 86 GLU A CA 1
ATOM 628 C C . GLU A 1 86 ? -23.881 -0.703 6.870 1.00 83.50 86 GLU A C 1
ATOM 630 O O . GLU A 1 86 ? -22.729 -1.045 6.584 1.00 83.50 86 GLU A O 1
ATOM 635 N N . HIS A 1 87 ? -24.151 0.252 7.761 1.00 86.44 87 HIS A N 1
ATOM 636 C CA . HIS A 1 87 ? -23.131 1.011 8.500 1.00 86.44 87 HIS A CA 1
ATOM 637 C C . HIS A 1 87 ? -22.078 1.695 7.611 1.00 86.44 87 HIS A C 1
ATOM 639 O O . HIS A 1 87 ? -20.971 1.972 8.061 1.00 86.44 87 HIS A O 1
ATOM 645 N N . ASN A 1 88 ? -22.388 1.932 6.331 1.00 91.81 88 ASN A N 1
ATOM 646 C CA . ASN A 1 88 ? -21.448 2.416 5.321 1.00 91.81 88 ASN A CA 1
ATOM 647 C C . ASN A 1 88 ? -20.161 1.568 5.206 1.00 91.81 88 ASN A C 1
ATOM 649 O O . ASN A 1 88 ? -19.129 2.067 4.757 1.00 91.81 88 ASN A O 1
ATOM 653 N N . CYS A 1 89 ? -20.191 0.295 5.619 1.00 95.69 89 CYS A N 1
ATOM 654 C CA . CYS A 1 89 ? -19.006 -0.550 5.736 1.00 95.69 89 CYS A CA 1
ATOM 655 C C . CYS A 1 89 ? -18.986 -1.645 4.666 1.00 95.69 89 CYS A C 1
ATOM 657 O O . CYS A 1 89 ? -19.810 -2.563 4.654 1.00 95.69 89 CYS A O 1
ATOM 659 N N . LYS A 1 90 ? -17.969 -1.628 3.800 1.00 95.06 90 LYS A N 1
ATOM 660 C CA . LYS A 1 90 ? -17.527 -2.830 3.086 1.00 95.06 90 LYS A CA 1
ATOM 661 C C . LYS A 1 90 ? -16.423 -3.494 3.912 1.00 95.06 90 LYS A C 1
ATOM 663 O O . LYS A 1 90 ? -15.271 -3.065 3.878 1.00 95.06 90 LYS A O 1
ATOM 668 N N . ALA A 1 91 ? -16.788 -4.533 4.658 1.00 95.56 91 ALA A N 1
ATOM 669 C CA . ALA A 1 91 ? -15.871 -5.233 5.553 1.00 95.56 91 ALA A CA 1
ATOM 670 C C . ALA A 1 91 ? -14.738 -5.939 4.786 1.00 95.56 91 ALA A C 1
ATOM 672 O O . ALA A 1 91 ? -14.989 -6.698 3.847 1.00 95.56 91 ALA A O 1
ATOM 673 N N . LEU A 1 92 ? -13.496 -5.711 5.219 1.00 95.31 92 LEU A N 1
ATOM 674 C CA . LEU A 1 92 ? -12.286 -6.344 4.675 1.00 95.31 92 LEU A CA 1
ATOM 675 C C . LEU A 1 92 ? -11.746 -7.458 5.581 1.00 95.31 92 LEU A C 1
ATOM 677 O O . LEU A 1 92 ? -11.067 -8.370 5.115 1.00 95.31 92 LEU A O 1
ATOM 681 N N . GLY A 1 93 ? -12.051 -7.388 6.874 1.00 96.81 93 GLY A N 1
ATOM 682 C CA . GLY A 1 93 ? -11.681 -8.386 7.870 1.00 96.81 93 GLY A CA 1
ATOM 683 C C . GLY A 1 93 ? -11.953 -7.886 9.286 1.00 96.81 93 GLY A C 1
ATOM 684 O O . GLY A 1 93 ? -12.142 -6.687 9.494 1.00 96.81 93 GLY A O 1
ATOM 685 N N . SER A 1 94 ? -11.954 -8.803 10.255 1.00 97.81 94 SER A N 1
ATOM 686 C CA . SER A 1 94 ? -12.212 -8.474 11.659 1.00 97.81 94 SER A CA 1
ATOM 687 C C . SER A 1 94 ? -11.292 -9.228 12.613 1.00 97.81 94 SER A C 1
ATOM 689 O O . SER A 1 94 ? -10.884 -10.357 12.342 1.00 97.81 94 SER A O 1
ATOM 691 N N . VAL A 1 95 ? -11.039 -8.625 13.770 1.00 98.31 95 VAL A N 1
ATOM 692 C CA . VAL A 1 95 ? -10.277 -9.189 14.893 1.00 98.31 95 VAL A CA 1
ATOM 693 C C . VAL A 1 95 ? -11.001 -8.918 16.210 1.00 98.31 95 VAL A C 1
ATOM 695 O O . VAL A 1 95 ? -11.895 -8.077 16.265 1.00 98.31 95 VAL A O 1
ATOM 698 N N . VAL A 1 96 ? -10.648 -9.645 17.270 1.00 97.88 96 VAL A N 1
ATOM 699 C CA . VAL A 1 96 ? -11.199 -9.443 18.621 1.00 97.88 96 VAL A CA 1
ATOM 700 C C . VAL A 1 96 ? -10.064 -9.037 19.548 1.00 97.88 96 VAL A C 1
ATOM 702 O O . VAL A 1 96 ? -9.024 -9.691 19.538 1.00 97.88 96 VAL A O 1
ATOM 705 N N . ASP A 1 97 ? -10.259 -7.953 20.299 1.00 95.69 97 ASP A N 1
ATOM 706 C CA . ASP A 1 97 ? -9.313 -7.398 21.286 1.00 95.69 97 ASP A CA 1
ATOM 707 C C . ASP A 1 97 ? -7.897 -7.093 20.760 1.00 95.69 97 ASP A C 1
ATOM 709 O O . ASP A 1 97 ? -6.971 -6.846 21.531 1.00 95.69 97 ASP A O 1
ATOM 713 N N . ALA A 1 98 ? -7.721 -7.072 19.440 1.00 97.38 98 ALA A N 1
ATOM 714 C CA . ALA A 1 98 ? -6.501 -6.634 18.784 1.00 97.38 98 ALA A CA 1
ATOM 715 C C . ALA A 1 98 ? -6.698 -5.231 18.208 1.00 97.38 98 ALA A C 1
ATOM 717 O O . ALA A 1 98 ? -7.778 -4.889 17.730 1.00 97.38 98 ALA A O 1
ATOM 718 N N . LEU A 1 99 ? -5.627 -4.440 18.229 1.00 98.12 99 LEU A N 1
ATOM 719 C CA . LEU A 1 99 ? -5.606 -3.053 17.749 1.00 98.12 99 LEU A CA 1
ATOM 720 C C . LEU A 1 99 ? -4.906 -2.906 16.390 1.00 98.12 99 LEU A C 1
ATOM 722 O O . LEU A 1 99 ? -4.446 -1.827 16.015 1.00 98.12 99 LEU A O 1
ATOM 726 N N . SER A 1 100 ? -4.760 -4.025 15.683 1.00 97.50 100 SER A N 1
ATOM 727 C CA . SER A 1 100 ? -4.150 -4.088 14.364 1.00 97.50 100 SER A CA 1
ATOM 728 C C . SER A 1 100 ? -4.703 -5.264 13.568 1.00 97.50 100 SER A C 1
ATOM 730 O O . SER A 1 100 ? -4.972 -6.331 14.126 1.00 97.50 100 SER A O 1
ATOM 732 N N . LEU A 1 101 ? -4.851 -5.071 12.258 1.00 97.31 101 LEU A N 1
ATOM 733 C CA . LEU A 1 101 ? -5.193 -6.127 11.310 1.00 97.31 101 LEU A CA 1
ATOM 734 C C . LEU A 1 101 ? -4.529 -5.864 9.958 1.00 97.31 101 LEU A C 1
ATOM 736 O O . LEU A 1 101 ? -4.624 -4.772 9.397 1.00 97.31 101 LEU A O 1
ATOM 740 N N . THR A 1 102 ? -3.905 -6.904 9.409 1.00 94.50 102 THR A N 1
ATOM 741 C CA . THR A 1 102 ? -3.457 -6.933 8.018 1.00 94.50 102 THR A CA 1
ATOM 742 C C . THR A 1 102 ? -4.536 -7.547 7.131 1.00 94.50 102 THR A C 1
ATOM 744 O O . THR A 1 102 ? -4.958 -8.680 7.358 1.00 94.50 102 THR A O 1
ATOM 747 N N . VAL A 1 103 ? -4.952 -6.820 6.095 1.00 93.25 103 VAL A N 1
ATOM 748 C CA . VAL A 1 103 ? -5.913 -7.285 5.085 1.00 93.25 103 VAL A CA 1
ATOM 749 C C . VAL A 1 103 ? -5.264 -7.334 3.709 1.00 93.25 103 VAL A C 1
ATOM 751 O O . VAL A 1 103 ? -4.369 -6.546 3.388 1.00 93.25 103 VAL A O 1
ATOM 754 N N . LEU A 1 104 ? -5.727 -8.271 2.886 1.00 88.69 104 LEU A N 1
ATOM 755 C CA . LEU A 1 104 ? -5.354 -8.339 1.480 1.00 88.69 104 LEU A CA 1
ATOM 756 C C . LEU A 1 104 ? -6.324 -7.493 0.665 1.00 88.69 104 LEU A C 1
ATOM 758 O O . LEU A 1 104 ? -7.538 -7.651 0.772 1.00 88.69 104 LEU A O 1
ATOM 762 N N . VAL A 1 105 ? -5.780 -6.623 -0.175 1.00 84.44 105 VAL A N 1
ATOM 763 C CA . VAL A 1 105 ? -6.554 -5.827 -1.126 1.00 84.44 105 VAL A CA 1
ATOM 764 C C . VAL A 1 105 ? -6.359 -6.348 -2.543 1.00 84.44 105 VAL A C 1
ATOM 766 O O . VAL A 1 105 ? -5.351 -6.967 -2.873 1.00 84.44 105 VAL A O 1
ATOM 769 N N . GLU A 1 106 ? -7.317 -6.104 -3.429 1.00 80.00 106 GLU A N 1
ATOM 770 C CA . GLU A 1 106 ? -7.190 -6.544 -4.823 1.00 80.00 106 GLU A CA 1
ATOM 771 C C . GLU A 1 106 ? -6.145 -5.720 -5.584 1.00 80.00 106 GLU A C 1
ATOM 773 O O . GLU A 1 106 ? -5.357 -6.257 -6.374 1.00 80.00 106 GLU A O 1
ATOM 778 N N . ASN A 1 107 ? -6.123 -4.413 -5.316 1.00 77.06 107 ASN A N 1
ATOM 779 C CA . ASN A 1 107 ? -5.267 -3.438 -5.969 1.00 77.06 107 ASN A CA 1
ATOM 780 C C . ASN A 1 107 ? -4.881 -2.342 -4.969 1.00 77.06 107 ASN A C 1
ATOM 782 O O . ASN A 1 107 ? -5.723 -1.546 -4.569 1.00 77.06 107 ASN A O 1
ATOM 786 N N . ILE A 1 108 ? -3.593 -2.281 -4.616 1.00 75.62 108 ILE A N 1
ATOM 787 C CA . ILE A 1 108 ? -3.061 -1.266 -3.696 1.00 75.62 108 ILE A CA 1
ATOM 788 C C . ILE A 1 108 ? -3.361 0.146 -4.204 1.00 75.62 108 ILE A C 1
ATOM 790 O O . ILE A 1 108 ? -3.833 0.967 -3.435 1.00 75.62 108 ILE A O 1
ATOM 794 N N . VAL A 1 109 ? -3.133 0.428 -5.488 1.00 74.69 109 VAL A N 1
ATOM 795 C CA . VAL A 1 109 ? -3.311 1.773 -6.056 1.00 74.69 109 VAL A CA 1
ATOM 796 C C . VAL A 1 109 ? -4.768 2.215 -5.958 1.00 74.69 109 VAL A C 1
ATOM 798 O O . VAL A 1 109 ? -5.047 3.328 -5.524 1.00 74.69 109 VAL A O 1
ATOM 801 N N . ALA A 1 110 ? -5.708 1.327 -6.290 1.00 76.94 110 ALA A N 1
ATOM 802 C CA . ALA A 1 110 ? -7.131 1.620 -6.135 1.00 76.94 110 ALA A CA 1
ATOM 803 C C . ALA A 1 110 ? -7.505 1.799 -4.655 1.00 76.94 110 ALA A C 1
ATOM 805 O O . ALA A 1 110 ? -8.245 2.723 -4.322 1.00 76.94 110 ALA A O 1
ATOM 806 N N . SER A 1 111 ? -6.951 0.966 -3.770 1.00 80.31 111 SER A N 1
ATOM 807 C CA . SER A 1 111 ? -7.154 1.051 -2.325 1.00 80.31 111 SER A CA 1
ATOM 808 C C . SER A 1 111 ? -6.645 2.357 -1.715 1.00 80.31 111 SER A C 1
ATOM 810 O O . SER A 1 111 ? -7.235 2.810 -0.744 1.00 80.31 111 SER A O 1
ATOM 812 N N . LEU A 1 112 ? -5.620 3.001 -2.278 1.00 77.06 112 LEU A N 1
ATOM 813 C CA . LEU A 1 112 ? -5.109 4.292 -1.789 1.00 77.06 112 LEU A CA 1
ATOM 814 C C . LEU A 1 112 ? -6.062 5.469 -2.055 1.00 77.06 112 LEU A C 1
ATOM 816 O O . LEU A 1 112 ? -5.951 6.500 -1.404 1.00 77.06 112 LEU A O 1
ATOM 820 N N . SER A 1 113 ? -7.013 5.314 -2.982 1.00 78.19 113 SER A N 1
ATOM 821 C CA . SER A 1 113 ? -8.043 6.323 -3.287 1.00 78.19 113 SER A CA 1
ATOM 822 C C . SER A 1 113 ? -9.330 6.165 -2.467 1.00 78.19 113 SER A C 1
ATOM 824 O O . SER A 1 113 ? -10.338 6.800 -2.774 1.00 78.19 113 SER A O 1
ATOM 826 N N . LYS A 1 114 ? -9.327 5.267 -1.477 1.00 86.06 114 LYS A N 1
ATOM 827 C CA . LYS A 1 114 ? -10.490 4.954 -0.644 1.00 86.06 114 LYS A CA 1
ATOM 828 C C . LYS A 1 114 ? -10.325 5.515 0.758 1.00 86.06 114 LYS A C 1
ATOM 830 O O . LYS A 1 114 ? -9.208 5.608 1.269 1.00 86.06 114 LYS A O 1
ATOM 835 N N . ASP A 1 115 ? -11.464 5.808 1.365 1.00 89.75 115 ASP A N 1
ATOM 836 C CA . ASP A 1 115 ? -11.565 6.123 2.781 1.00 89.75 115 ASP A CA 1
ATOM 837 C C . ASP A 1 115 ? -11.771 4.834 3.570 1.00 89.75 115 ASP A C 1
ATOM 839 O O . ASP A 1 115 ? -12.497 3.926 3.142 1.00 89.75 115 ASP A O 1
ATOM 843 N N . TYR A 1 116 ? -11.115 4.757 4.721 1.00 93.50 116 TYR A N 1
ATOM 844 C CA . TYR A 1 116 ? -11.230 3.631 5.633 1.00 93.50 116 TYR A CA 1
ATOM 845 C C . TYR A 1 116 ? -11.595 4.107 7.024 1.00 93.50 116 TYR A C 1
ATOM 847 O O . TYR A 1 116 ? -11.208 5.193 7.449 1.00 93.50 116 TYR A O 1
ATOM 855 N N . PHE A 1 117 ? -12.283 3.244 7.753 1.00 97.06 117 PHE A N 1
ATOM 856 C CA . PHE A 1 117 ? -12.539 3.402 9.176 1.00 97.06 117 PHE A CA 1
ATOM 857 C C . PHE A 1 117 ? -12.588 2.023 9.834 1.00 97.06 117 PHE A C 1
ATOM 859 O O . PHE A 1 117 ? -12.639 0.987 9.160 1.00 97.06 117 PHE A O 1
ATOM 866 N N . ILE A 1 118 ? -12.546 2.005 11.160 1.00 98.19 118 ILE A N 1
ATOM 867 C CA . ILE A 1 118 ? -12.716 0.797 11.957 1.00 98.19 118 ILE A CA 1
ATOM 868 C C . ILE A 1 118 ? -14.096 0.844 12.596 1.00 98.19 118 ILE A C 1
ATOM 870 O O . ILE A 1 118 ? -14.449 1.832 13.233 1.00 98.19 118 ILE A O 1
ATOM 874 N N . LEU A 1 119 ? -14.865 -0.230 12.446 1.00 98.12 119 LEU A N 1
ATOM 875 C CA . LEU A 1 119 ? -16.127 -0.418 13.151 1.00 98.12 119 LEU A CA 1
ATOM 876 C C . LEU A 1 119 ? -15.881 -1.313 14.368 1.00 98.12 119 LEU A C 1
ATOM 878 O O . LEU A 1 119 ? -15.478 -2.469 14.213 1.00 98.12 119 LEU A O 1
ATOM 882 N N . ALA A 1 120 ? -16.079 -0.772 15.568 1.00 97.88 120 ALA A N 1
ATOM 883 C CA . ALA A 1 120 ? -16.063 -1.529 16.812 1.00 97.88 120 ALA A CA 1
ATOM 884 C C . ALA A 1 120 ? -17.482 -2.009 17.131 1.00 97.88 120 ALA A C 1
ATOM 886 O O . ALA A 1 120 ? -18.421 -1.221 17.093 1.00 97.88 120 ALA A O 1
ATOM 887 N N . ASN A 1 121 ? -17.636 -3.287 17.474 1.00 96.62 121 ASN A N 1
ATOM 888 C CA . ASN A 1 121 ? -18.912 -3.883 17.857 1.00 96.62 121 ASN A CA 1
ATOM 889 C C . ASN A 1 121 ? -18.762 -4.635 19.183 1.00 96.62 121 ASN A C 1
ATOM 891 O O . ASN A 1 121 ? -17.866 -5.478 19.347 1.00 96.62 121 ASN A O 1
ATOM 895 N N . LYS A 1 122 ? -19.690 -4.390 20.108 1.00 95.19 122 LYS A N 1
ATOM 896 C CA . LYS A 1 122 ? -19.831 -5.150 21.350 1.00 95.19 122 LYS A CA 1
ATOM 897 C C . LYS A 1 122 ? -21.309 -5.266 21.701 1.00 95.19 122 LYS A C 1
ATOM 899 O O . LYS A 1 122 ? -21.969 -4.279 21.991 1.00 95.19 122 LYS A O 1
ATOM 904 N N . GLU A 1 123 ? -21.816 -6.496 21.706 1.00 88.38 123 GLU A N 1
ATOM 905 C CA . GLU A 1 123 ? -23.229 -6.787 21.982 1.00 88.38 123 GLU A CA 1
ATOM 906 C C . GLU A 1 123 ? -24.184 -6.049 21.029 1.00 88.38 123 GLU A C 1
ATOM 908 O O . GLU A 1 123 ? -24.368 -6.512 19.906 1.00 88.38 123 GLU A O 1
ATOM 913 N N . ARG A 1 124 ? -24.796 -4.939 21.465 1.00 87.06 124 ARG A N 1
ATOM 914 C CA . ARG A 1 124 ? -25.673 -4.080 20.646 1.00 87.06 124 ARG A CA 1
ATOM 915 C C . ARG A 1 124 ? -25.115 -2.673 20.438 1.00 87.06 124 ARG A C 1
ATOM 917 O O . ARG A 1 124 ? -25.804 -1.837 19.864 1.00 87.06 124 ARG A O 1
ATOM 924 N N . GLU A 1 125 ? -23.921 -2.408 20.952 1.00 93.19 125 GLU A N 1
ATOM 925 C CA . GLU A 1 125 ? -23.236 -1.143 20.754 1.00 93.19 125 GLU A CA 1
ATOM 926 C C . GLU A 1 125 ? -22.291 -1.242 19.568 1.00 93.19 125 GLU A C 1
ATOM 928 O O . GLU A 1 125 ? -21.596 -2.249 19.367 1.00 93.19 125 GLU A O 1
ATOM 933 N N . GLU A 1 126 ? -22.265 -0.158 18.809 1.00 95.06 126 GLU A N 1
ATOM 934 C CA . GLU A 1 126 ? -21.378 0.031 17.681 1.00 95.06 126 GLU A CA 1
ATOM 935 C C . GLU A 1 126 ? -20.803 1.432 17.748 1.00 95.06 126 GLU A C 1
ATOM 937 O O . GLU A 1 126 ? -21.527 2.384 18.029 1.00 95.06 126 GLU A O 1
ATOM 942 N N . GLU A 1 127 ? -19.512 1.548 17.471 1.00 96.56 127 GLU A N 1
ATOM 943 C CA . GLU A 1 127 ? -18.828 2.831 17.403 1.00 96.56 127 GLU A CA 1
ATOM 944 C C . GLU A 1 127 ? -17.871 2.802 16.214 1.00 96.56 127 GLU A C 1
ATOM 946 O O . GLU A 1 127 ? -17.124 1.836 16.020 1.00 96.56 127 GLU A O 1
ATOM 951 N N . ALA A 1 128 ? -17.905 3.849 15.394 1.00 97.38 128 ALA A N 1
ATOM 952 C CA . ALA A 1 128 ? -16.984 4.014 14.279 1.00 97.38 128 ALA A CA 1
ATOM 953 C C . ALA A 1 128 ? -15.784 4.858 14.716 1.00 97.38 128 ALA A C 1
ATOM 955 O O . ALA A 1 128 ? -15.925 5.837 15.447 1.00 97.38 128 ALA A O 1
ATOM 956 N N . SER A 1 129 ? -14.593 4.498 14.247 1.00 97.69 129 SER A N 1
ATOM 957 C CA . SER A 1 129 ? -13.417 5.342 14.422 1.00 97.69 129 SER A CA 1
ATOM 958 C C . SER A 1 129 ? -13.495 6.604 13.564 1.00 97.69 129 SER A C 1
ATOM 960 O O . SER A 1 129 ? -14.306 6.704 12.644 1.00 97.69 129 SER A O 1
ATOM 962 N N . SER A 1 130 ? -12.535 7.509 13.755 1.00 94.75 130 SER A N 1
ATOM 963 C CA . SER A 1 130 ? -12.187 8.494 12.726 1.00 94.75 130 SER A CA 1
ATOM 964 C C . SER A 1 130 ? -11.961 7.832 11.356 1.00 94.75 130 SER A C 1
ATOM 966 O O . SER A 1 130 ? -11.372 6.747 11.274 1.00 94.75 130 SER A O 1
ATOM 968 N N . GLU A 1 131 ? -12.377 8.508 10.287 1.00 92.44 131 GLU A N 1
ATOM 969 C CA . GLU A 1 131 ? -12.044 8.120 8.916 1.00 92.44 131 GLU A CA 1
ATOM 970 C C . GLU A 1 131 ? -10.602 8.525 8.584 1.00 92.44 131 GLU A C 1
ATOM 972 O O . GLU A 1 131 ? -10.119 9.579 9.007 1.00 92.44 131 GLU A O 1
ATOM 977 N N . LEU A 1 132 ? -9.911 7.691 7.811 1.00 87.81 132 LEU A N 1
ATOM 978 C CA . LEU A 1 132 ? -8.593 7.990 7.270 1.00 87.81 132 LEU A CA 1
ATOM 979 C C . LEU A 1 132 ? -8.602 7.773 5.758 1.00 87.81 132 LEU A C 1
ATOM 981 O O . LEU A 1 132 ? -8.749 6.647 5.273 1.00 87.81 132 LEU A O 1
ATOM 985 N N . ASN A 1 133 ? -8.386 8.860 5.021 1.00 78.75 133 ASN A N 1
ATOM 986 C CA . ASN A 1 133 ? -8.005 8.793 3.619 1.00 78.75 133 ASN A CA 1
ATOM 987 C C . ASN A 1 133 ? -6.501 8.520 3.549 1.00 78.75 133 ASN A C 1
ATOM 989 O O . ASN A 1 133 ? -5.711 9.230 4.173 1.00 78.75 133 ASN A O 1
ATOM 993 N N . LEU A 1 134 ? -6.090 7.505 2.789 1.00 71.94 134 LEU A N 1
ATOM 994 C CA . LEU A 1 134 ? -4.668 7.163 2.682 1.00 71.94 134 LEU A CA 1
ATOM 995 C C . LEU A 1 134 ? -3.849 8.269 2.005 1.00 71.94 134 LEU A C 1
ATOM 997 O O . LEU A 1 134 ? -2.655 8.366 2.267 1.00 71.94 134 LEU A O 1
ATOM 1001 N N . GLY A 1 135 ? -4.487 9.158 1.243 1.00 62.44 135 GLY A N 1
ATOM 1002 C CA . GLY A 1 135 ? -3.927 10.425 0.795 1.00 62.44 135 GLY A CA 1
ATOM 1003 C C . GLY A 1 135 ? -2.759 10.296 -0.181 1.00 62.44 135 GLY A C 1
ATOM 1004 O O . GLY A 1 135 ? -2.017 9.314 -0.228 1.00 62.44 135 GLY A O 1
ATOM 1005 N N . LEU A 1 136 ? -2.552 11.355 -0.964 1.00 54.97 136 LEU A N 1
ATOM 1006 C CA . LEU A 1 136 ? -1.429 11.462 -1.900 1.00 54.97 136 LEU A CA 1
ATOM 1007 C C . LEU A 1 136 ? -0.061 11.389 -1.189 1.00 54.97 136 LEU A C 1
ATOM 1009 O O . LEU A 1 136 ? 0.929 11.009 -1.801 1.00 54.97 136 LEU A O 1
ATOM 1013 N N . ASP A 1 137 ? -0.006 11.709 0.105 1.00 53.69 137 ASP A N 1
ATOM 1014 C CA . ASP A 1 137 ? 1.226 11.703 0.902 1.00 53.69 137 ASP A CA 1
ATOM 1015 C C . ASP A 1 137 ? 1.719 10.275 1.223 1.00 53.69 137 ASP A C 1
ATOM 1017 O O . ASP A 1 137 ? 2.919 9.993 1.208 1.00 53.69 137 ASP A O 1
ATOM 1021 N N . THR A 1 138 ? 0.801 9.312 1.382 1.00 54.53 138 THR A N 1
ATOM 1022 C CA . THR A 1 138 ? 1.168 7.884 1.428 1.00 54.53 138 THR A CA 1
ATOM 1023 C C . THR A 1 138 ? 1.529 7.376 0.033 1.00 54.53 138 THR A C 1
ATOM 1025 O O . THR A 1 138 ? 2.475 6.605 -0.109 1.00 54.53 138 THR A O 1
ATOM 1028 N N . VAL A 1 139 ? 0.837 7.841 -1.020 1.00 56.44 139 VAL A N 1
ATOM 1029 C CA . VAL A 1 139 ? 1.164 7.510 -2.423 1.00 56.44 139 VAL A CA 1
ATOM 1030 C C . VAL A 1 139 ? 2.583 7.969 -2.784 1.00 56.44 139 VAL A C 1
ATOM 1032 O O . VAL A 1 139 ? 3.316 7.208 -3.411 1.00 56.44 139 VAL A O 1
ATOM 1035 N N . ASN A 1 140 ? 3.010 9.155 -2.344 1.00 52.59 140 ASN A N 1
ATOM 1036 C CA . ASN A 1 140 ? 4.344 9.700 -2.618 1.00 52.59 140 ASN A CA 1
ATOM 1037 C C . ASN A 1 140 ? 5.475 8.856 -2.004 1.00 52.59 140 ASN A C 1
ATOM 1039 O O . ASN A 1 140 ? 6.547 8.765 -2.594 1.00 52.59 140 ASN A O 1
ATOM 1043 N N . HIS A 1 141 ? 5.225 8.163 -0.888 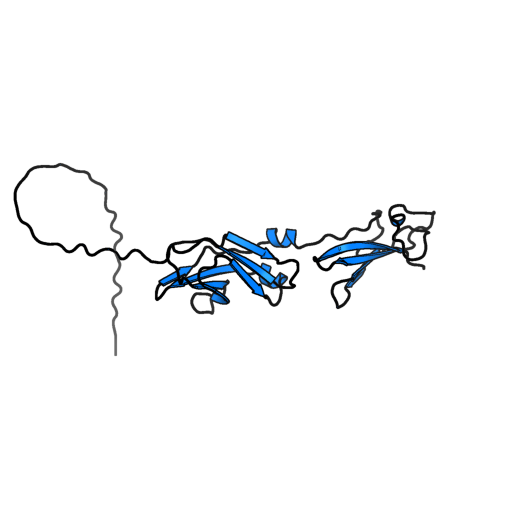1.00 51.59 141 HIS A N 1
ATOM 1044 C CA . HIS A 1 141 ? 6.162 7.185 -0.315 1.00 51.59 141 HIS A CA 1
ATOM 1045 C C . HIS A 1 141 ? 6.151 5.819 -1.028 1.00 51.59 141 HIS A C 1
ATOM 1047 O O . HIS A 1 141 ? 6.950 4.942 -0.703 1.00 51.59 141 HIS A O 1
ATOM 1053 N N . MET A 1 142 ? 5.244 5.613 -1.987 1.00 53.69 142 MET A N 1
ATOM 1054 C CA . MET A 1 142 ? 5.086 4.369 -2.750 1.00 53.69 142 MET A CA 1
ATOM 1055 C C . MET A 1 142 ? 5.447 4.523 -4.235 1.00 53.69 142 MET A C 1
ATOM 1057 O O . MET A 1 142 ? 5.452 3.526 -4.963 1.00 53.69 142 MET A O 1
ATOM 1061 N N . VAL A 1 143 ? 5.756 5.744 -4.683 1.00 59.31 143 VAL A N 1
ATOM 1062 C CA . VAL A 1 143 ? 6.309 6.029 -6.009 1.00 59.31 143 VAL A CA 1
ATOM 1063 C C . VAL A 1 143 ? 7.825 5.915 -5.924 1.00 59.31 143 VAL A C 1
ATOM 1065 O O . VAL A 1 143 ? 8.491 6.717 -5.275 1.00 59.31 143 VAL A O 1
ATOM 1068 N N . GLU A 1 144 ? 8.378 4.904 -6.586 1.00 69.19 144 GLU A N 1
ATOM 1069 C CA . GLU A 1 144 ? 9.824 4.757 -6.711 1.00 69.19 144 GLU A CA 1
ATOM 1070 C C . GLU A 1 144 ? 10.311 5.485 -7.957 1.00 69.19 144 GLU A C 1
ATOM 1072 O O . GLU A 1 144 ? 9.717 5.386 -9.035 1.00 69.19 144 GLU A O 1
ATOM 1077 N N . TYR A 1 145 ? 11.385 6.248 -7.794 1.00 74.50 145 TYR A N 1
ATOM 1078 C CA . TYR A 1 145 ? 11.927 7.071 -8.855 1.00 74.50 145 TYR A CA 1
ATOM 1079 C C . TYR A 1 145 ? 13.161 6.412 -9.461 1.00 74.50 145 TYR A C 1
ATOM 1081 O O . TYR A 1 145 ? 14.189 6.240 -8.807 1.00 74.50 145 TYR A O 1
ATOM 1089 N N . PHE A 1 146 ? 13.041 6.046 -10.734 1.00 83.00 146 PHE A N 1
ATOM 1090 C CA . PHE A 1 146 ? 14.103 5.408 -11.496 1.00 83.00 146 PHE A CA 1
ATOM 1091 C C . PHE A 1 146 ? 14.954 6.463 -12.194 1.00 83.00 146 PHE A C 1
ATOM 1093 O O . PHE A 1 146 ? 14.447 7.256 -12.987 1.00 83.00 146 PHE A O 1
ATOM 1100 N N . LYS A 1 147 ? 16.254 6.440 -11.908 1.00 82.44 147 LYS A N 1
ATOM 1101 C CA . LYS A 1 147 ? 17.268 7.266 -12.563 1.00 82.44 147 LYS A CA 1
ATOM 1102 C C . LYS A 1 147 ? 18.343 6.380 -13.188 1.00 82.44 147 LYS A C 1
ATOM 1104 O O . LYS A 1 147 ? 18.687 5.359 -12.583 1.00 82.44 147 LYS A O 1
ATOM 1109 N N . PRO A 1 148 ? 18.887 6.764 -14.351 1.00 80.81 148 PRO A N 1
ATOM 1110 C CA . PRO A 1 148 ? 20.120 6.178 -14.847 1.00 80.81 148 PRO A CA 1
ATOM 1111 C C . PRO A 1 148 ? 21.294 6.529 -13.919 1.00 80.81 148 PRO A C 1
ATOM 1113 O O . PRO A 1 148 ? 21.250 7.511 -13.174 1.00 80.81 148 PRO A O 1
ATOM 1116 N N . SER A 1 149 ? 22.326 5.687 -13.929 1.00 79.06 149 SER A N 1
ATOM 1117 C CA . SER A 1 149 ? 23.548 5.841 -13.123 1.00 79.06 149 SER A CA 1
ATOM 1118 C C . SER A 1 149 ? 24.461 6.972 -13.607 1.00 79.06 149 SER A C 1
ATOM 1120 O O . SER A 1 149 ? 25.199 7.542 -12.808 1.00 79.06 149 SER A O 1
ATOM 1122 N N . ASN A 1 150 ? 24.384 7.294 -14.893 1.00 81.31 150 ASN A N 1
ATOM 1123 C CA . ASN A 1 150 ? 25.051 8.375 -15.601 1.00 81.31 150 ASN A CA 1
ATOM 1124 C C . ASN A 1 150 ? 23.940 9.179 -16.281 1.00 81.31 150 ASN A C 1
ATOM 1126 O O . ASN A 1 150 ? 23.290 8.710 -17.201 1.00 81.31 150 ASN A O 1
ATOM 1130 N N . THR A 1 151 ? 23.610 10.338 -15.718 1.00 81.38 151 THR A N 1
ATOM 1131 C CA . THR A 1 151 ? 22.600 11.227 -16.297 1.00 81.38 151 THR A CA 1
ATOM 1132 C C . THR A 1 151 ? 23.291 12.218 -17.224 1.00 81.38 151 THR A C 1
ATOM 1134 O O . THR A 1 151 ? 23.981 13.110 -16.722 1.00 81.38 151 THR A O 1
ATOM 1137 N N . GLY A 1 152 ? 23.069 12.109 -18.525 1.00 82.62 152 GLY A N 1
ATOM 1138 C CA . GLY A 1 152 ? 23.372 13.131 -19.516 1.00 82.62 152 GLY A CA 1
ATOM 1139 C C . GLY A 1 152 ? 22.133 13.945 -19.894 1.00 82.62 152 GLY A C 1
ATOM 1140 O O . GLY A 1 152 ? 20.983 13.616 -19.569 1.00 82.62 152 GLY A O 1
ATOM 1141 N N . ALA A 1 153 ? 22.383 15.100 -20.507 1.00 84.69 153 ALA A N 1
ATOM 1142 C CA . ALA A 1 153 ? 21.324 15.902 -21.100 1.00 84.69 153 ALA A CA 1
ATOM 1143 C C . ALA A 1 153 ? 20.960 15.303 -22.460 1.00 84.69 153 ALA A C 1
ATOM 1145 O O . ALA A 1 153 ? 21.842 14.914 -23.209 1.00 84.69 153 ALA A O 1
ATOM 1146 N N . ASP A 1 154 ? 19.668 15.286 -22.784 1.00 86.88 154 ASP A N 1
ATOM 1147 C CA . ASP A 1 154 ? 19.142 14.793 -24.062 1.00 86.88 154 ASP A CA 1
ATOM 1148 C C . ASP A 1 154 ? 19.289 13.275 -24.332 1.00 86.88 154 ASP A C 1
ATOM 1150 O O . ASP A 1 154 ? 18.696 12.795 -25.297 1.00 86.88 154 ASP A O 1
ATOM 1154 N N . ASP A 1 155 ? 19.874 12.475 -23.423 1.00 87.56 155 ASP A N 1
ATOM 1155 C CA . ASP A 1 155 ? 19.987 10.998 -23.540 1.00 87.56 155 ASP A CA 1
ATOM 1156 C C . ASP A 1 155 ? 18.640 10.270 -23.665 1.00 87.56 155 ASP A C 1
ATOM 1158 O O . ASP A 1 155 ? 18.555 9.080 -24.002 1.00 87.56 155 ASP A O 1
ATOM 1162 N N . ASN A 1 156 ? 17.548 10.975 -23.362 1.00 90.50 156 ASN A N 1
ATOM 1163 C CA . ASN A 1 156 ? 16.191 10.481 -23.525 1.00 90.50 156 ASN A CA 1
ATOM 1164 C C . ASN A 1 156 ? 15.929 9.194 -22.729 1.00 90.50 156 ASN A C 1
ATOM 1166 O O . ASN A 1 156 ? 15.301 8.245 -23.210 1.00 90.50 156 ASN A O 1
ATOM 1170 N N . PHE A 1 157 ? 16.393 9.160 -21.480 1.00 90.94 157 PHE A N 1
ATOM 1171 C CA . PHE A 1 157 ? 16.012 8.119 -20.534 1.00 90.94 157 PHE A CA 1
ATOM 1172 C C . PHE A 1 157 ? 14.492 8.106 -20.321 1.00 90.94 157 PHE A C 1
ATOM 1174 O O . PHE A 1 157 ? 13.873 9.131 -20.038 1.00 90.94 157 PHE A O 1
ATOM 1181 N N . GLY A 1 158 ? 13.883 6.926 -20.422 1.00 91.12 158 GLY A N 1
ATOM 1182 C CA . GLY A 1 158 ? 12.450 6.744 -20.185 1.00 91.12 158 GLY A CA 1
ATOM 1183 C C . GLY A 1 158 ? 11.577 6.821 -21.436 1.00 91.12 158 GLY A C 1
ATOM 1184 O O . GLY A 1 158 ? 10.364 6.668 -21.317 1.00 91.12 158 GLY A O 1
ATOM 1185 N N . VAL A 1 159 ? 12.152 6.976 -22.637 1.00 90.38 159 VAL A N 1
ATOM 1186 C CA . VAL A 1 159 ? 11.369 6.973 -23.895 1.00 90.38 159 VAL A CA 1
ATOM 1187 C C . VAL A 1 159 ? 10.692 5.639 -24.200 1.00 90.38 159 VAL A C 1
ATOM 1189 O O . VAL A 1 159 ? 9.728 5.582 -24.960 1.00 90.38 159 VAL A O 1
ATOM 1192 N N . SER A 1 160 ? 11.202 4.546 -23.638 1.00 91.69 160 SER A N 1
ATOM 1193 C CA . SER A 1 160 ? 10.595 3.226 -23.749 1.00 91.69 160 SER A CA 1
ATOM 1194 C C . SER A 1 160 ? 10.910 2.410 -22.507 1.00 91.69 160 SER A C 1
ATOM 1196 O O . SER A 1 160 ? 12.014 2.493 -21.961 1.00 91.69 160 SER A O 1
ATOM 1198 N N . LEU A 1 161 ? 9.927 1.630 -22.064 1.00 93.69 161 LEU A N 1
ATOM 1199 C CA . LEU A 1 161 ? 10.026 0.814 -20.866 1.00 93.69 161 LEU A CA 1
ATOM 1200 C C . LEU A 1 161 ? 9.265 -0.504 -21.016 1.00 93.69 161 LEU A C 1
ATOM 1202 O O . LEU A 1 161 ? 8.230 -0.578 -21.678 1.00 93.69 161 LEU A O 1
ATOM 1206 N N . ALA A 1 162 ? 9.802 -1.543 -20.382 1.00 94.38 162 ALA A N 1
ATOM 1207 C CA . ALA A 1 162 ? 9.207 -2.868 -20.314 1.00 94.38 162 ALA A CA 1
ATOM 1208 C C . ALA A 1 162 ? 9.338 -3.424 -18.894 1.00 94.38 162 ALA A C 1
ATOM 1210 O O . ALA A 1 162 ? 10.431 -3.463 -18.327 1.00 94.38 162 ALA A O 1
ATOM 1211 N N . LEU A 1 163 ? 8.222 -3.880 -18.330 1.00 92.31 163 LEU A N 1
ATOM 1212 C CA . LEU A 1 163 ? 8.181 -4.564 -17.043 1.00 92.31 163 LEU A CA 1
ATOM 1213 C C . LEU A 1 163 ? 7.941 -6.055 -17.284 1.00 92.31 163 LEU A C 1
ATOM 1215 O O . LEU A 1 163 ? 7.004 -6.449 -17.976 1.00 92.31 163 LEU A O 1
ATOM 1219 N N . SER A 1 164 ? 8.809 -6.881 -16.714 1.00 89.81 164 SER A N 1
ATOM 1220 C CA . SER A 1 164 ? 8.638 -8.337 -16.670 1.00 89.81 164 SER A CA 1
ATOM 1221 C C . SER A 1 164 ? 7.325 -8.735 -15.989 1.00 89.81 164 SER A C 1
ATOM 1223 O O . SER A 1 164 ? 6.888 -8.101 -15.030 1.00 89.81 164 SER A O 1
ATOM 1225 N N . GLY A 1 165 ? 6.706 -9.826 -16.453 1.00 84.00 165 GLY A N 1
ATOM 1226 C CA . GLY A 1 165 ? 5.421 -10.295 -15.917 1.00 84.00 165 GLY A CA 1
ATOM 1227 C C . GLY A 1 165 ? 5.460 -10.728 -14.445 1.00 84.00 165 GLY A C 1
ATOM 1228 O O . GLY A 1 165 ? 4.422 -10.761 -13.790 1.00 84.00 165 GLY A O 1
ATOM 1229 N N . ASP A 1 166 ? 6.644 -11.026 -13.905 1.00 82.44 166 ASP A N 1
ATOM 1230 C CA . ASP A 1 166 ? 6.848 -11.333 -12.486 1.00 82.44 166 ASP A CA 1
ATOM 1231 C C . ASP A 1 166 ? 7.099 -10.083 -11.619 1.00 82.44 166 ASP A C 1
ATOM 1233 O O . ASP A 1 166 ? 7.247 -10.199 -10.401 1.00 82.44 166 ASP A O 1
ATOM 1237 N N . ASN A 1 167 ? 7.104 -8.888 -12.222 1.00 82.19 167 ASN A N 1
ATOM 1238 C CA . ASN A 1 167 ? 7.364 -7.595 -11.590 1.00 82.19 167 ASN A CA 1
ATOM 1239 C C . ASN A 1 167 ? 8.733 -7.495 -10.889 1.00 82.19 167 ASN A C 1
ATOM 1241 O O . ASN A 1 167 ? 8.871 -6.733 -9.923 1.00 82.19 167 ASN A O 1
ATOM 1245 N N . LYS A 1 168 ? 9.740 -8.257 -11.343 1.00 87.75 168 LYS A N 1
ATOM 1246 C CA . LYS A 1 168 ? 11.093 -8.252 -10.753 1.00 87.75 168 LYS A CA 1
ATOM 1247 C C . LYS A 1 168 ? 12.144 -7.553 -11.595 1.00 87.75 168 LYS A C 1
ATOM 1249 O O . LYS A 1 168 ? 13.234 -7.276 -11.108 1.00 87.75 168 LYS A O 1
ATOM 1254 N N . THR A 1 169 ? 11.860 -7.295 -12.859 1.00 90.88 169 THR A N 1
ATOM 1255 C CA . THR A 1 169 ? 12.784 -6.653 -13.796 1.00 90.88 169 THR A CA 1
ATOM 1256 C C . THR A 1 169 ? 12.062 -5.574 -14.583 1.00 90.88 169 THR A C 1
ATOM 1258 O O . THR A 1 169 ? 11.081 -5.863 -15.271 1.00 90.88 169 THR A O 1
ATOM 1261 N N . LEU A 1 170 ? 12.556 -4.346 -14.477 1.00 91.50 170 LEU A N 1
ATOM 1262 C CA . LEU A 1 170 ? 12.148 -3.198 -15.271 1.00 91.50 170 LEU A CA 1
ATOM 1263 C C . LEU A 1 170 ? 13.316 -2.859 -16.188 1.00 91.50 170 LEU A C 1
ATOM 1265 O O . LEU A 1 170 ? 14.450 -2.736 -15.739 1.00 91.50 170 LEU A O 1
ATOM 1269 N N . VAL A 1 171 ? 13.032 -2.704 -17.467 1.00 92.69 171 VAL A N 1
ATOM 1270 C CA . VAL A 1 171 ? 14.003 -2.287 -18.468 1.00 92.69 171 VAL A CA 1
ATOM 1271 C C .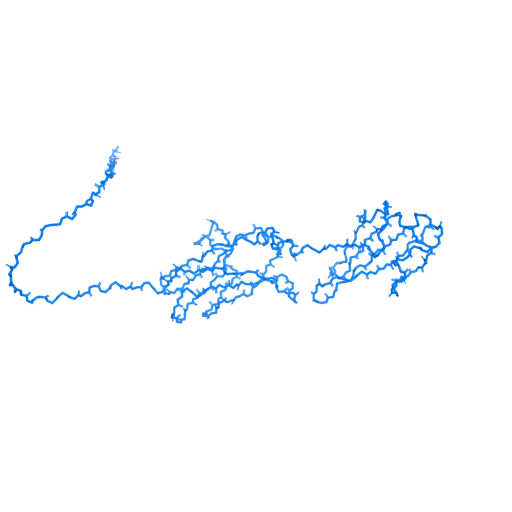 VAL A 1 171 ? 13.583 -0.914 -18.964 1.00 92.69 171 VAL A C 1
ATOM 1273 O O . VAL A 1 171 ? 12.428 -0.736 -19.346 1.00 92.69 171 VAL A O 1
ATOM 1276 N N . VAL A 1 172 ? 14.500 0.048 -18.945 1.00 92.88 172 VAL A N 1
ATOM 1277 C CA . VAL A 1 172 ? 14.273 1.428 -19.379 1.00 92.88 172 VAL A CA 1
ATOM 1278 C C . VAL A 1 172 ? 15.333 1.804 -20.398 1.00 92.88 172 VAL A C 1
ATOM 1280 O O . VAL A 1 172 ? 16.522 1.602 -20.173 1.00 92.88 172 VAL A O 1
ATOM 1283 N N . ARG A 1 173 ? 14.911 2.346 -21.533 1.00 91.12 173 ARG A N 1
ATOM 1284 C CA . ARG A 1 173 ? 15.821 2.776 -22.593 1.00 91.12 173 ARG A CA 1
ATOM 1285 C C . ARG A 1 173 ? 16.238 4.235 -22.394 1.00 91.12 173 ARG A C 1
ATOM 1287 O O . ARG A 1 173 ? 15.390 5.059 -22.057 1.00 91.12 173 ARG A O 1
ATOM 1294 N N . ALA A 1 174 ? 17.504 4.532 -22.667 1.00 90.50 174 ALA A N 1
ATOM 1295 C CA . ALA A 1 174 ? 18.022 5.867 -22.952 1.00 90.50 174 ALA A CA 1
ATOM 1296 C C . ALA A 1 174 ? 18.500 5.866 -24.405 1.00 90.50 174 ALA A C 1
ATOM 1298 O O . ALA A 1 174 ? 19.438 5.154 -24.761 1.00 90.50 174 ALA A O 1
ATOM 1299 N N . TYR A 1 175 ? 17.742 6.521 -25.281 1.00 88.81 175 TYR A N 1
ATOM 1300 C CA . TYR A 1 175 ? 17.919 6.370 -26.726 1.00 88.81 175 TYR A CA 1
ATOM 1301 C C . TYR A 1 175 ? 19.200 7.032 -27.236 1.00 88.81 175 TYR A C 1
ATOM 1303 O O . TYR A 1 175 ? 19.816 6.477 -28.137 1.00 88.81 175 TYR A O 1
ATOM 1311 N N . TYR A 1 176 ? 19.583 8.160 -26.644 1.00 89.31 176 TYR A N 1
ATOM 1312 C CA . TYR A 1 176 ? 20.715 8.993 -27.053 1.00 89.31 176 TYR A CA 1
ATOM 1313 C C . TYR A 1 176 ? 21.853 8.938 -26.033 1.00 89.31 176 TYR A C 1
ATOM 1315 O O . TYR A 1 176 ? 22.580 9.896 -25.861 1.00 89.31 176 TYR A O 1
ATOM 1323 N N . GLU A 1 177 ? 21.967 7.832 -25.300 1.00 88.19 177 GLU A N 1
ATOM 1324 C CA . GLU A 1 177 ? 23.047 7.712 -24.329 1.00 88.19 177 GLU A CA 1
ATOM 1325 C C . GLU A 1 177 ? 24.416 7.533 -25.003 1.00 88.19 177 GLU A C 1
ATOM 1327 O O . GLU A 1 177 ? 24.554 6.717 -25.919 1.00 88.19 177 GLU A O 1
ATOM 1332 N N . ASP A 1 178 ? 25.431 8.212 -24.480 1.00 85.62 178 ASP A N 1
ATOM 1333 C CA . ASP A 1 178 ? 26.812 8.186 -24.942 1.00 85.62 178 ASP A CA 1
ATOM 1334 C C . ASP A 1 178 ? 27.608 7.095 -24.219 1.00 85.62 178 ASP A C 1
ATOM 1336 O O . ASP A 1 178 ? 28.036 7.232 -23.072 1.00 85.62 178 ASP A O 1
ATOM 1340 N N . ASN A 1 179 ? 27.879 5.974 -24.892 1.00 76.19 179 ASN A N 1
ATOM 1341 C CA . ASN A 1 179 ? 28.841 5.012 -24.356 1.00 76.19 179 ASN A CA 1
ATOM 1342 C C . ASN A 1 179 ? 29.506 4.132 -25.422 1.00 76.19 179 ASN A C 1
ATOM 1344 O O . ASN A 1 179 ? 28.847 3.504 -26.254 1.00 76.19 179 ASN A O 1
ATOM 1348 N N . GLY A 1 180 ? 30.835 4.028 -25.360 1.00 75.12 180 GLY A N 1
ATOM 1349 C CA . GLY A 1 180 ? 31.634 3.138 -26.209 1.00 75.12 180 GLY A CA 1
ATOM 1350 C C . GLY A 1 180 ? 31.829 1.730 -25.652 1.00 75.12 180 GLY A C 1
ATOM 1351 O O . GLY A 1 180 ? 32.379 0.867 -26.344 1.00 75.12 180 GLY A O 1
ATOM 1352 N N . VAL A 1 181 ? 31.426 1.477 -24.404 1.00 73.19 181 VAL A N 1
ATOM 1353 C CA . VAL A 1 181 ? 31.516 0.151 -23.782 1.00 73.19 181 VAL A CA 1
ATOM 1354 C C . VAL A 1 181 ? 30.422 -0.757 -24.348 1.00 73.19 181 VAL A C 1
ATOM 1356 O O . VAL A 1 181 ? 29.295 -0.336 -24.569 1.00 73.19 181 VAL A O 1
ATOM 1359 N N . LYS A 1 182 ? 30.751 -2.030 -24.592 1.00 72.00 182 LYS A N 1
ATOM 1360 C CA . LYS A 1 182 ? 29.810 -3.037 -25.106 1.00 72.00 182 LYS A CA 1
ATOM 1361 C C . LYS A 1 182 ? 29.515 -4.097 -24.051 1.00 72.00 182 LYS A C 1
ATOM 1363 O O . LYS A 1 182 ? 30.398 -4.479 -23.286 1.00 72.00 182 LYS A O 1
ATOM 1368 N N . GLY A 1 183 ? 28.308 -4.657 -24.099 1.00 71.12 183 GLY A N 1
ATOM 1369 C CA . GLY A 1 183 ? 27.888 -5.746 -23.215 1.00 71.12 183 GLY A CA 1
ATOM 1370 C C . GLY A 1 183 ? 27.348 -5.254 -21.875 1.00 71.12 183 GLY A C 1
ATOM 1371 O O . GLY A 1 183 ? 27.120 -4.075 -21.674 1.00 71.12 183 GLY A O 1
ATOM 1372 N N . VAL A 1 184 ? 27.075 -6.167 -20.951 1.00 73.00 184 VAL A N 1
ATOM 1373 C CA . VAL A 1 184 ? 26.432 -5.822 -19.677 1.00 73.00 184 VAL A CA 1
ATOM 1374 C C . VAL A 1 184 ? 27.451 -5.213 -18.710 1.00 73.00 184 VAL A C 1
ATOM 1376 O O . VAL A 1 184 ? 28.392 -5.902 -18.318 1.00 73.00 184 VAL A O 1
ATOM 1379 N N . ILE A 1 185 ? 27.237 -3.967 -18.279 1.00 71.19 185 ILE A N 1
ATOM 1380 C CA . ILE A 1 185 ? 28.098 -3.286 -17.306 1.00 71.19 185 ILE A CA 1
ATOM 1381 C C . ILE A 1 185 ? 27.481 -3.435 -15.911 1.00 71.19 185 ILE A C 1
ATOM 1383 O O . ILE A 1 185 ? 26.296 -3.183 -15.691 1.00 71.19 185 ILE A O 1
ATOM 1387 N N . SER A 1 186 ? 28.264 -3.941 -14.961 1.00 69.38 186 SER A N 1
ATOM 1388 C CA . SER A 1 186 ? 27.797 -4.192 -13.588 1.00 69.38 186 SER A CA 1
ATOM 1389 C C . SER A 1 186 ? 28.866 -3.980 -12.523 1.00 69.38 186 SER A C 1
ATOM 1391 O O . SER A 1 186 ? 28.700 -4.413 -11.386 1.00 69.38 186 SER A O 1
ATOM 1393 N N . ASN A 1 187 ? 30.001 -3.409 -12.912 1.00 72.31 187 ASN A N 1
ATOM 1394 C CA . ASN A 1 187 ? 31.154 -3.141 -12.057 1.00 72.31 187 ASN A CA 1
ATOM 1395 C C . ASN A 1 187 ? 31.224 -1.662 -11.637 1.00 72.31 187 ASN A C 1
ATOM 1397 O O . ASN A 1 187 ? 32.211 -1.272 -11.018 1.00 72.31 187 ASN A O 1
ATOM 1401 N N . GLY A 1 188 ? 30.217 -0.852 -11.979 1.00 67.75 188 GLY A N 1
ATOM 1402 C CA . GLY A 1 188 ? 30.171 0.574 -11.678 1.00 67.75 188 GLY A CA 1
ATOM 1403 C C . GLY A 1 188 ? 30.873 1.456 -12.710 1.00 67.75 188 GLY A C 1
ATOM 1404 O O . GLY A 1 188 ? 30.886 2.667 -12.523 1.00 67.75 188 GLY A O 1
ATOM 1405 N N . SER A 1 189 ? 31.461 0.908 -13.784 1.00 69.56 189 SER A N 1
ATOM 1406 C CA . SER A 1 189 ? 32.098 1.731 -14.825 1.00 69.56 189 SER A CA 1
ATOM 1407 C C . SER A 1 189 ? 31.097 2.395 -15.773 1.00 69.56 189 SER A C 1
ATOM 1409 O O . SER A 1 189 ? 31.500 3.180 -16.621 1.00 69.56 189 SER A O 1
ATOM 1411 N N . GLU A 1 190 ? 29.806 2.086 -15.642 1.00 68.75 190 GLU A N 1
ATOM 1412 C CA . GLU A 1 190 ? 28.722 2.736 -16.377 1.00 68.75 190 GLU A CA 1
ATOM 1413 C C . GLU A 1 190 ? 28.523 4.203 -15.987 1.00 68.75 190 GLU A C 1
ATOM 1415 O O . GLU A 1 190 ? 27.911 4.940 -16.736 1.00 68.75 190 GLU A O 1
ATOM 1420 N N . ILE A 1 191 ? 29.046 4.646 -14.839 1.00 67.19 191 ILE A N 1
ATOM 1421 C CA . ILE A 1 191 ? 28.891 6.032 -14.361 1.00 67.19 191 ILE A CA 1
ATOM 1422 C C . ILE A 1 191 ? 29.697 7.057 -15.173 1.00 67.19 191 ILE A C 1
ATOM 1424 O O . ILE A 1 191 ? 29.522 8.258 -14.988 1.00 67.19 191 ILE A O 1
ATOM 1428 N N . THR A 1 192 ? 30.637 6.589 -15.993 1.00 69.31 192 THR A N 1
ATOM 1429 C CA . THR A 1 192 ? 31.475 7.431 -16.843 1.00 69.31 192 THR A CA 1
ATOM 1430 C C . THR A 1 192 ? 31.225 7.080 -18.293 1.00 69.31 192 THR A C 1
ATOM 1432 O O . THR A 1 192 ? 31.450 5.933 -18.688 1.00 69.31 192 THR A O 1
ATOM 1435 N N . ASP A 1 193 ? 30.858 8.075 -19.088 1.00 71.44 193 ASP A N 1
ATOM 1436 C CA . ASP A 1 193 ? 30.763 7.920 -20.532 1.00 71.44 193 ASP A CA 1
ATOM 1437 C C . ASP A 1 193 ? 32.179 7.737 -21.073 1.00 71.44 193 ASP A C 1
ATOM 1439 O O . ASP A 1 193 ? 33.082 8.559 -20.874 1.00 71.44 193 ASP A O 1
ATOM 1443 N N . VAL A 1 194 ? 32.417 6.577 -21.677 1.00 67.06 194 VAL A N 1
ATOM 1444 C CA . VAL A 1 194 ? 33.734 6.217 -22.194 1.00 67.06 194 VAL A CA 1
ATOM 1445 C C . VAL A 1 194 ? 33.692 6.346 -23.706 1.00 67.06 194 VAL A C 1
ATOM 1447 O O . VAL A 1 194 ? 32.773 5.818 -24.328 1.00 67.06 194 VAL A O 1
ATOM 1450 N N . SER A 1 195 ? 34.744 6.930 -24.293 1.00 64.56 195 SER A N 1
ATOM 1451 C CA . SER A 1 195 ? 34.942 7.166 -25.739 1.00 64.56 195 SER A CA 1
ATOM 1452 C C . SER A 1 195 ? 34.204 8.386 -26.319 1.00 64.56 195 SER A C 1
ATOM 1454 O O . SER A 1 195 ? 33.545 9.120 -25.602 1.00 64.56 195 SER A O 1
ATOM 1456 N N . THR A 1 196 ? 34.375 8.630 -27.624 1.00 69.62 196 THR A N 1
ATOM 1457 C CA . THR A 1 196 ? 33.722 9.712 -28.386 1.00 69.62 196 THR A CA 1
ATOM 1458 C C . THR A 1 196 ? 32.500 9.216 -29.169 1.00 69.62 196 THR A C 1
ATOM 1460 O O . THR A 1 196 ? 32.176 9.771 -30.220 1.00 69.62 196 THR A O 1
ATOM 1463 N N . VAL A 1 197 ? 31.911 8.091 -28.760 1.00 74.31 197 VAL A N 1
ATOM 1464 C CA . VAL A 1 197 ? 30.738 7.522 -29.426 1.00 74.31 197 VAL A CA 1
ATOM 1465 C C . VAL A 1 197 ? 29.506 8.230 -28.882 1.00 74.31 197 VAL A C 1
ATOM 1467 O O . VAL A 1 197 ? 29.112 7.980 -27.750 1.00 74.31 197 VAL A O 1
ATOM 1470 N N . VAL A 1 198 ? 28.960 9.116 -29.711 1.00 81.75 198 VAL A N 1
ATOM 1471 C CA . VAL A 1 198 ? 27.776 9.921 -29.408 1.00 81.75 198 VAL A CA 1
ATOM 1472 C C . VAL A 1 198 ? 26.516 9.153 -29.809 1.00 81.75 198 VAL A C 1
ATOM 1474 O O . VAL A 1 198 ? 26.524 8.475 -30.843 1.00 81.75 198 VAL A O 1
ATOM 1477 N N . ASP A 1 199 ? 25.451 9.272 -29.022 1.00 86.56 199 ASP A N 1
ATOM 1478 C CA . ASP A 1 199 ? 24.109 8.755 -29.278 1.00 86.56 199 ASP A CA 1
ATOM 1479 C C . ASP A 1 199 ? 24.057 7.232 -29.538 1.00 86.56 199 ASP A C 1
ATOM 1481 O O . ASP A 1 199 ? 23.211 6.749 -30.298 1.00 86.56 199 ASP A O 1
ATOM 1485 N N . SER A 1 200 ? 24.961 6.435 -28.950 1.00 85.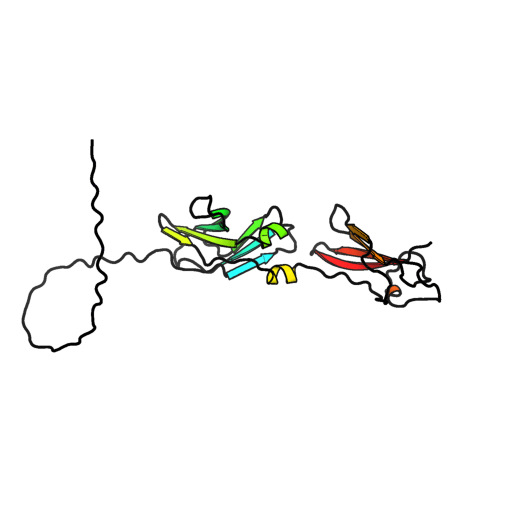44 200 SER A N 1
ATOM 1486 C CA . SER A 1 200 ? 24.966 4.972 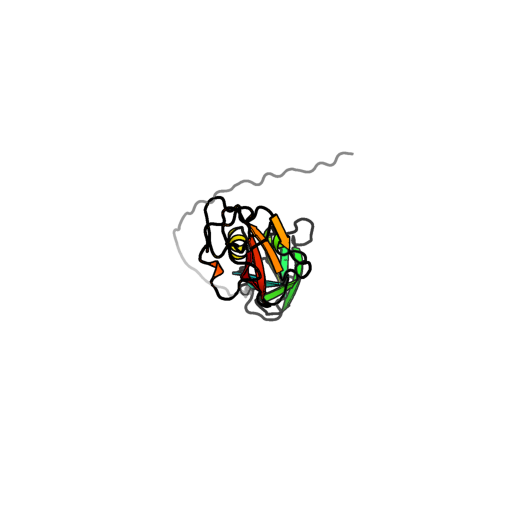-29.158 1.00 85.44 200 SER A CA 1
ATOM 1487 C C . SER A 1 200 ? 23.764 4.273 -28.527 1.00 85.44 200 SER A C 1
ATOM 1489 O O . SER A 1 200 ? 23.334 3.213 -28.994 1.00 85.44 200 SER A O 1
ATOM 1491 N N . GLY A 1 201 ? 23.194 4.882 -27.495 1.00 87.25 201 GLY A N 1
ATOM 1492 C CA . GLY A 1 201 ? 22.052 4.390 -26.759 1.00 87.25 201 GLY A CA 1
ATOM 1493 C C . GLY A 1 201 ? 22.416 3.340 -25.712 1.00 87.25 201 GLY A C 1
ATOM 1494 O O . GLY A 1 201 ? 23.333 2.525 -25.842 1.00 87.25 201 GLY A O 1
ATOM 1495 N N . ALA A 1 202 ? 21.605 3.298 -24.661 1.00 87.75 202 ALA A N 1
ATOM 1496 C CA . ALA A 1 202 ? 21.742 2.350 -23.573 1.00 87.75 202 ALA A CA 1
ATOM 1497 C C . ALA A 1 202 ? 20.389 1.852 -23.072 1.00 87.75 202 ALA A C 1
ATOM 1499 O O . ALA A 1 202 ? 19.315 2.412 -23.313 1.00 87.75 202 ALA A O 1
ATOM 1500 N N . VAL A 1 203 ? 20.453 0.741 -22.357 1.00 88.75 203 VAL A N 1
ATOM 1501 C CA . VAL A 1 203 ? 19.337 0.110 -21.678 1.00 88.75 203 VAL A CA 1
ATOM 1502 C C . VAL A 1 203 ? 19.709 -0.078 -20.217 1.00 88.75 203 VAL A C 1
ATOM 1504 O O . VAL A 1 203 ? 20.662 -0.769 -19.882 1.00 88.75 203 VAL A O 1
ATOM 1507 N N . TYR A 1 204 ? 18.910 0.495 -19.334 1.00 87.69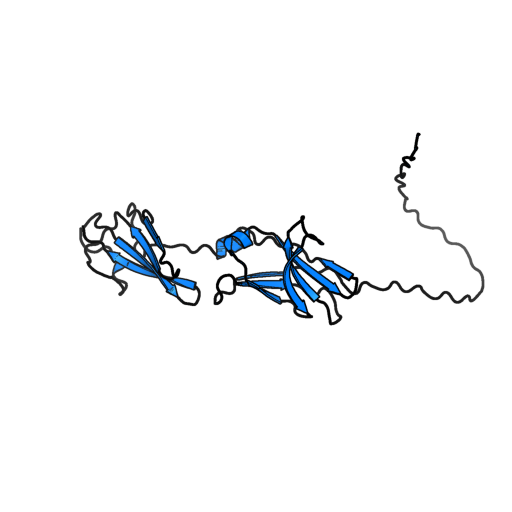 204 TYR A N 1
ATOM 1508 C CA . TYR A 1 204 ? 19.036 0.356 -17.896 1.00 87.69 204 TYR A CA 1
ATOM 1509 C C . TYR A 1 204 ? 18.078 -0.723 -17.405 1.00 87.69 204 TYR A C 1
ATOM 1511 O O . TYR A 1 204 ? 16.876 -0.681 -17.660 1.00 87.69 204 TYR A O 1
ATOM 1519 N N . VAL A 1 205 ? 18.610 -1.707 -16.695 1.00 89.06 205 VAL A N 1
ATOM 1520 C CA . VAL A 1 205 ? 17.873 -2.812 -16.095 1.00 89.06 205 VAL A CA 1
ATOM 1521 C C . VAL A 1 205 ? 17.818 -2.606 -14.594 1.00 89.06 205 VAL A C 1
ATOM 1523 O O . VAL A 1 205 ? 18.827 -2.676 -13.902 1.00 89.06 205 VAL A O 1
ATOM 1526 N N . PHE A 1 206 ? 16.621 -2.408 -14.074 1.00 87.44 206 PHE A N 1
ATOM 1527 C CA . PHE A 1 206 ? 16.362 -2.370 -12.650 1.00 87.44 206 PHE A CA 1
ATOM 1528 C C . PHE A 1 206 ? 15.876 -3.741 -12.202 1.00 87.44 206 PHE A C 1
ATOM 1530 O O . PHE A 1 206 ? 14.967 -4.318 -12.802 1.00 87.44 206 PHE A O 1
ATOM 1537 N N . THR A 1 207 ? 16.469 -4.265 -11.135 1.00 89.06 207 THR A N 1
ATOM 1538 C CA . THR A 1 207 ? 16.066 -5.537 -10.529 1.00 89.06 207 THR A CA 1
ATOM 1539 C C . THR A 1 207 ? 15.474 -5.302 -9.155 1.00 89.06 207 THR A C 1
ATOM 1541 O O . THR A 1 207 ? 16.036 -4.570 -8.344 1.00 89.06 207 THR A O 1
ATOM 1544 N N . ARG A 1 208 ? 14.321 -5.913 -8.895 1.00 84.56 208 ARG A N 1
ATOM 1545 C CA . ARG A 1 208 ? 13.603 -5.791 -7.633 1.00 84.56 208 ARG A CA 1
ATOM 1546 C C . ARG A 1 208 ? 13.940 -6.966 -6.730 1.00 84.56 208 ARG A C 1
ATOM 1548 O O . ARG A 1 208 ? 13.750 -8.121 -7.114 1.00 84.56 208 ARG A O 1
ATOM 1555 N N . ASN A 1 209 ? 14.412 -6.687 -5.522 1.00 78.19 209 ASN A N 1
ATOM 1556 C CA . ASN A 1 209 ? 14.634 -7.733 -4.530 1.00 78.19 209 ASN A CA 1
ATOM 1557 C C . ASN A 1 209 ? 13.310 -8.178 -3.870 1.00 78.19 209 ASN A C 1
ATOM 1559 O O . ASN A 1 209 ? 12.251 -7.585 -4.078 1.00 78.19 209 ASN A O 1
ATOM 1563 N N . ASN A 1 210 ? 13.360 -9.226 -3.042 1.00 71.38 210 ASN A N 1
ATOM 1564 C CA . ASN A 1 210 ? 12.168 -9.764 -2.368 1.00 71.38 210 ASN A CA 1
ATOM 1565 C C . ASN A 1 210 ? 11.541 -8.790 -1.352 1.00 71.38 210 ASN A C 1
ATOM 1567 O O . ASN A 1 210 ? 10.381 -8.956 -0.997 1.00 71.38 210 ASN A O 1
ATOM 1571 N N . ARG A 1 211 ? 12.287 -7.762 -0.927 1.00 59.94 211 ARG A N 1
ATOM 1572 C CA . ARG A 1 211 ? 11.804 -6.656 -0.086 1.00 59.94 211 ARG A CA 1
ATOM 1573 C C . ARG A 1 211 ? 11.268 -5.493 -0.923 1.00 59.94 211 ARG A C 1
ATOM 1575 O O . ARG A 1 211 ? 11.057 -4.399 -0.421 1.00 59.94 211 ARG A O 1
ATOM 1582 N N . GLY A 1 212 ? 11.081 -5.695 -2.221 1.00 66.06 212 GLY A N 1
ATOM 1583 C CA . GLY A 1 212 ? 10.463 -4.723 -3.101 1.00 66.06 212 GLY A CA 1
ATOM 1584 C C . GLY A 1 212 ? 11.320 -3.511 -3.472 1.00 66.06 212 GLY A C 1
ATOM 1585 O O . GLY A 1 212 ? 10.758 -2.632 -4.118 1.00 66.06 212 GLY A O 1
ATOM 1586 N N . ILE A 1 213 ? 12.610 -3.482 -3.117 1.00 73.31 213 ILE A N 1
ATOM 1587 C CA . ILE A 1 213 ? 13.564 -2.403 -3.443 1.00 73.31 213 ILE A CA 1
ATOM 1588 C C . ILE A 1 213 ? 14.173 -2.660 -4.824 1.00 73.31 213 ILE A C 1
ATOM 1590 O O . ILE A 1 213 ? 14.545 -3.805 -5.113 1.00 73.31 213 ILE A O 1
ATOM 1594 N N . TRP A 1 214 ? 14.312 -1.621 -5.650 1.00 79.56 214 TRP A N 1
ATOM 1595 C CA . TRP A 1 214 ? 14.945 -1.721 -6.964 1.00 79.56 214 TRP A CA 1
ATOM 1596 C C . TRP A 1 214 ? 16.441 -1.371 -6.950 1.00 79.56 214 TRP A C 1
ATOM 1598 O O . TRP A 1 214 ? 16.891 -0.471 -6.246 1.00 79.56 214 TRP A O 1
ATOM 1608 N N . HIS A 1 215 ? 17.216 -2.073 -7.778 1.00 77.75 215 HIS A N 1
ATOM 1609 C CA . HIS A 1 215 ? 18.649 -1.852 -7.985 1.00 77.75 215 HIS A CA 1
ATOM 1610 C C . HIS A 1 215 ? 18.957 -1.661 -9.480 1.00 77.75 215 HIS A C 1
ATOM 1612 O O . HIS A 1 215 ? 18.576 -2.539 -10.262 1.00 77.75 215 HIS A O 1
ATOM 1618 N N . PRO A 1 216 ? 19.629 -0.567 -9.891 1.00 74.00 216 PRO A N 1
ATOM 1619 C CA . PRO A 1 216 ? 19.969 -0.301 -11.291 1.00 74.00 216 PRO A CA 1
ATOM 1620 C C . PRO A 1 216 ? 21.130 -1.164 -11.808 1.00 74.00 216 PRO A C 1
ATOM 1622 O O . PRO A 1 216 ? 21.983 -1.612 -11.042 1.00 74.00 216 PRO A O 1
ATOM 1625 N N . LYS A 1 217 ? 21.172 -1.349 -13.130 1.00 72.75 217 LYS A N 1
ATOM 1626 C CA . LYS A 1 217 ? 22.247 -1.982 -13.908 1.00 72.75 217 LYS A CA 1
ATOM 1627 C C . LYS A 1 217 ? 22.245 -1.413 -15.331 1.00 72.75 217 LYS A C 1
ATOM 1629 O O . LYS A 1 217 ? 21.168 -1.279 -15.898 1.00 72.75 217 LYS A O 1
ATOM 1634 N N . CYS A 1 218 ? 23.394 -1.123 -15.940 1.00 64.50 218 CYS A N 1
ATOM 1635 C CA . CYS A 1 218 ? 23.462 -0.563 -17.301 1.00 64.50 218 CYS A CA 1
ATOM 1636 C C . CYS A 1 218 ? 23.845 -1.617 -18.366 1.00 64.50 218 CYS A C 1
ATOM 1638 O O . CYS A 1 218 ? 24.665 -2.508 -18.132 1.00 64.50 218 CYS A O 1
ATOM 1640 N N . ILE A 1 219 ? 23.234 -1.534 -19.550 1.00 59.03 219 ILE A N 1
ATOM 1641 C CA . ILE A 1 219 ? 23.491 -2.358 -20.739 1.00 59.03 219 ILE A CA 1
ATOM 1642 C C . ILE A 1 219 ? 23.502 -1.443 -21.985 1.00 59.03 219 ILE A C 1
ATOM 1644 O O . ILE A 1 219 ? 22.440 -1.178 -22.550 1.00 59.03 219 ILE A O 1
ATOM 1648 N N . PRO A 1 220 ? 24.666 -0.979 -22.465 1.00 55.84 220 PRO A N 1
ATOM 1649 C CA . PRO A 1 220 ? 24.792 -0.268 -23.739 1.00 55.84 220 PRO A CA 1
ATOM 1650 C C . PRO A 1 220 ? 24.208 -1.073 -24.909 1.00 55.84 220 PRO A C 1
ATOM 1652 O O . PRO A 1 220 ? 24.358 -2.300 -24.962 1.00 55.84 220 PRO A O 1
ATOM 1655 N N . GLN A 1 221 ? 23.527 -0.403 -25.842 1.00 42.28 221 GLN A N 1
ATOM 1656 C CA . GLN A 1 221 ? 22.997 -1.029 -27.055 1.00 42.28 221 GLN A CA 1
ATOM 1657 C C . GLN A 1 221 ? 23.965 -0.808 -28.220 1.00 42.28 221 GLN A C 1
ATOM 1659 O O . GLN A 1 221 ? 24.573 0.243 -28.362 1.00 42.28 221 GLN A O 1
ATOM 1664 N N . SER A 1 222 ? 24.121 -1.823 -29.065 1.00 45.03 222 SER A N 1
ATOM 1665 C CA . SER A 1 222 ? 24.825 -1.694 -30.340 1.00 45.03 222 SER A CA 1
ATOM 1666 C C . SER A 1 222 ? 23.821 -1.342 -31.435 1.00 45.03 222 SER A C 1
ATOM 1668 O O . SER A 1 222 ? 22.941 -2.164 -31.709 1.00 45.03 222 SER A O 1
ATOM 1670 N N . VAL A 1 223 ? 23.965 -0.175 -32.065 1.00 43.03 223 VAL A N 1
ATOM 1671 C CA . VAL A 1 223 ? 23.498 0.053 -33.446 1.00 43.03 223 VAL A CA 1
ATOM 1672 C C . VAL A 1 223 ? 24.543 -0.423 -34.446 1.00 43.03 223 VAL A C 1
ATOM 1674 O O . VAL A 1 223 ? 25.754 -0.277 -34.158 1.00 43.03 223 VAL A O 1
#

Sequence (223 aa):
MSKWTLLTVVLLSLLQIGCGQGGDEKTGDNENGNDGGMISPVLTSFNLSGVSRLVDIAKALTFTWTSASNVTGVRYTVCELNTGKEHNCKALGSVVDALSLTVLVENIVASLSKDYFILANKEREEEASSELNLGLDTVNHMVEYFKPSNTGADDNFGVSLALSGDNKTLVVRAYYEDNGVKGVISNGSEITDVSTVVDSGAVYVFTRNNRGIWHPKCIPQSV

Nearest PDB structures (foldseek):
  1x4z-assembly1_A  TM=6.052E-01  e=5.808E-02  Mus musculus
  5kvm-assembly1_C  TM=5.209E-01  e=1.898E-01  synthetic construct
  6o02-assembly1_B  TM=5.076E-01  e=1.799E-01  synthetic construct
  6gvk-assembly1_A  TM=2.777E-01  e=3.044E-02  Homo sapiens
  3p2t-assembly1_A  TM=2.990E-01  e=1.374E-01  Homo sapiens

Foldseek 3Di:
DDDDDDDDDDDDDDDDDDDDDDDDDDDDDDDDDPPPPDPPDQFAEKAFPDWDDDLLDPQKIKTFIDDRHPDWFKKKFKFFQAPVDVVSGPTQDIDTPDRMDIGGDPDPVVVLQTKIWIWIDDDHDIDIYDIDRNDVVVVVVVDDDDDDLADDPQQQWQPDWDADPVRFKIKIKRQFDAAPDAAWDDPSPSNDHDDPRTRQIKIWIWGADSSRDTDITIHGDGD

Secondary structure (DSSP, 8-state):
-------PPPP--PPPP------------------------S-----EEEEEE-SSSTTEEEEEE--S-SSS--EEEEEEE-TTSGGGEEEEEEEES-SEEEEE-S-HHHHHTSEEEEEEEETTEEEEPPPEE-HHHHHHTT------SS--SS--EEEEEEE-TTSSEEEEEETT------S-B-SSGGGS--SS--S--EEEEEEE-TTS-EE--EEEPP-

Radius of gyration: 32.3 Å; Cα contacts (8 Å, |Δi|>4): 402; chains: 1; bounding box: 96×46×91 Å

Mean predicted aligned error: 16.5 Å